Protein AF-A0A137SXJ0-F1 (afdb_monomer_lite)

Radius of gyration: 52.5 Å; chains: 1; bounding box: 90×54×170 Å

Sequence (281 aa):
MSSRGSALSVFLLVLSLIVFAAASAFFYKSYQNKDLLAEKTEVENKLKDSLDEANKQLDEVSEQLKTSEDEKKKALELFSQKFGYDYDADKKEIINEEIKRINDENKELLDQIKAIILENKACYSGDYFQSIDIKKPFDELSKLSQGILPEKLDKNLSTKLGLSSGYEKLISNGSLGKLLSANSDKKDLVKILGICVINFGKSLNEVASDLSDVGSNVENLSRDFCETYAIYKLASEYGINLGDISLDRLENSKNEILKLRSAYLKNKAIINFLEDFKNEE

pLDDT: mean 84.34, std 12.1, range [43.91, 98.19]

Foldseek 3Di:
DPDPVVVVVVVVVVVVVVVVVVVVVVVVVVVVVVVVVVVVVVVVVVVVVVVVVVVVVVVVVVVVVVVVVVVVVVVQVVVCVVPVDRPPDDLLVVLVVLLVVLVVVLVVLQVVLLVLLLVQCLLQDFPCLVVDDLPQLVVVVVVCVVDHDPVPPDPCSCVVSVVDPVVCVRLCDGNLVVLCVQCVVCNSVSSNLVSLSSVLSNVSNCSSVVNDGCVVPLPSVLVSLVSSLVSVVVCVVVPRDSDPRDSVSSVVSSVSSVVSSVSSVVSVVVSVVSVVVSVVD

Secondary structure (DSSP, 8-state):
--SHHHHHHHHHHHHHHHHHHHHHHHHHHHHHHHHHHHHHHHHHHHHHHHHHHHHHHHHHHHHHHHHHHHHHHHHHHHHHHHHS--TTS-HHHHHHHHHHHHHHHHHHHHHHHHHHHHHTGGGS-STHHHH---HHHHHHHHHHHTT--GGG--TTHHHHTT--HHHHHHTTSHHHHHHHHHTTT-HHHHHHHHHHHHHHHHHHHHHTTTSS-STTTHHHHHHHHHHHHHHHHHHHHTT---TT--HHHHHHHHHHHHHHHHHHHHHHHHHHHHHHHHH--

Structure (mmCIF, N/CA/C/O backbone):
data_AF-A0A137SXJ0-F1
#
_entry.id   AF-A0A137SXJ0-F1
#
loop_
_atom_site.group_PDB
_atom_site.id
_atom_site.type_symbol
_atom_site.label_atom_id
_atom_site.label_alt_id
_atom_site.label_comp_id
_atom_site.label_asym_id
_atom_site.label_entity_id
_atom_site.label_seq_id
_atom_site.pdbx_PDB_ins_code
_atom_site.Cartn_x
_atom_site.Cartn_y
_atom_site.Cartn_z
_atom_site.occupancy
_atom_site.B_iso_or_equiv
_atom_site.auth_seq_id
_atom_site.auth_comp_id
_atom_site.auth_asym_id
_atom_site.auth_atom_id
_atom_site.pdbx_PDB_model_num
ATOM 1 N N . MET A 1 1 ? 65.980 37.580 -131.725 1.00 45.38 1 MET A N 1
ATOM 2 C CA . MET A 1 1 ? 65.245 38.291 -130.652 1.00 45.38 1 MET A CA 1
ATOM 3 C C . MET A 1 1 ? 64.582 37.246 -129.756 1.00 45.38 1 MET A C 1
ATOM 5 O O . MET A 1 1 ? 63.551 36.715 -130.129 1.00 45.38 1 MET A O 1
ATOM 9 N N . SER A 1 2 ? 65.224 36.874 -128.640 1.00 48.16 2 SER A N 1
ATOM 10 C CA . SER A 1 2 ? 64.861 35.714 -127.793 1.00 48.16 2 SER A CA 1
ATOM 11 C C . SER A 1 2 ? 65.020 36.016 -126.285 1.00 48.16 2 SER A C 1
ATOM 13 O O . SER A 1 2 ? 65.441 35.157 -125.519 1.00 48.16 2 SER A O 1
ATOM 15 N N . SER A 1 3 ? 64.739 37.248 -125.834 1.00 52.78 3 SER A N 1
ATOM 16 C CA . SER A 1 3 ? 64.876 37.640 -124.410 1.00 52.78 3 SER A CA 1
ATOM 17 C C . SER A 1 3 ? 63.554 37.946 -123.691 1.00 52.78 3 SER A C 1
ATOM 19 O O . SER A 1 3 ? 63.555 38.162 -122.485 1.00 52.78 3 SER A O 1
ATOM 21 N N . ARG A 1 4 ? 62.410 37.940 -124.396 1.00 53.50 4 ARG A N 1
ATOM 22 C CA . ARG A 1 4 ? 61.082 38.174 -123.788 1.00 53.50 4 ARG A CA 1
ATOM 23 C C . ARG A 1 4 ? 60.426 36.903 -123.223 1.00 53.50 4 ARG A C 1
ATOM 25 O O . ARG A 1 4 ? 59.640 37.006 -122.290 1.00 53.50 4 ARG A O 1
ATOM 32 N N . GLY A 1 5 ? 60.780 35.719 -123.732 1.00 55.56 5 GLY A N 1
ATOM 33 C CA . GLY A 1 5 ? 60.263 34.435 -123.231 1.00 55.56 5 GLY A CA 1
ATOM 34 C C . GLY A 1 5 ? 60.878 33.993 -121.896 1.00 55.56 5 GLY A C 1
ATOM 35 O O . GLY A 1 5 ? 60.185 33.417 -121.063 1.00 55.56 5 GLY A O 1
ATOM 36 N N . SER A 1 6 ? 62.151 34.324 -121.646 1.00 60.38 6 SER A N 1
ATOM 37 C CA . SER A 1 6 ? 62.858 33.930 -120.420 1.00 60.38 6 SER A CA 1
ATOM 38 C C . SER A 1 6 ? 62.378 34.707 -119.190 1.00 60.38 6 SER A C 1
ATOM 40 O O . SER A 1 6 ? 62.104 34.093 -118.164 1.00 60.38 6 SER A O 1
ATOM 42 N N . ALA A 1 7 ? 62.173 36.024 -119.288 1.00 62.75 7 ALA A N 1
ATOM 43 C CA . ALA A 1 7 ? 61.701 36.842 -118.164 1.00 62.75 7 ALA A CA 1
ATOM 44 C C . ALA A 1 7 ? 60.281 36.464 -117.695 1.00 62.75 7 ALA A C 1
ATOM 46 O O . ALA A 1 7 ? 60.033 36.375 -116.494 1.00 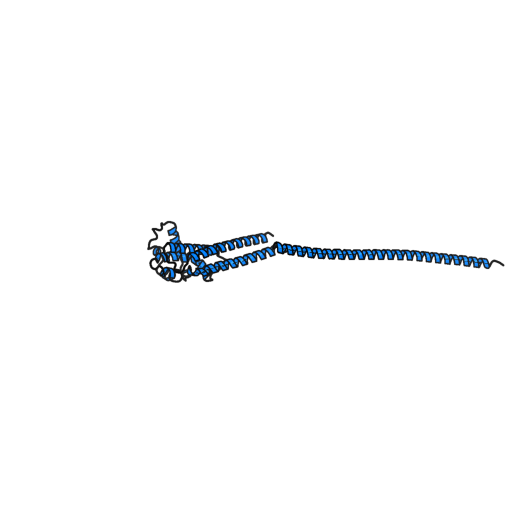62.75 7 ALA A O 1
ATOM 47 N N . LEU A 1 8 ? 59.367 36.174 -118.632 1.00 67.31 8 LEU A N 1
ATOM 48 C CA . LEU A 1 8 ? 58.013 35.711 -118.310 1.00 67.31 8 LEU A CA 1
ATOM 49 C C . LEU A 1 8 ? 58.038 34.317 -117.662 1.00 67.31 8 LEU A C 1
ATOM 51 O O . LEU A 1 8 ? 57.327 34.078 -116.690 1.00 67.31 8 LEU A O 1
ATOM 55 N N . SER A 1 9 ? 58.894 33.415 -118.160 1.00 67.69 9 SER A N 1
ATOM 56 C CA . SER A 1 9 ? 59.051 32.073 -117.585 1.00 67.69 9 SER A CA 1
ATOM 57 C C . SER A 1 9 ? 59.607 32.108 -116.159 1.00 67.69 9 SER A C 1
ATOM 59 O O . SER A 1 9 ? 59.095 31.406 -115.295 1.00 67.69 9 SER A O 1
ATOM 61 N N . VAL A 1 10 ? 60.585 32.982 -115.883 1.00 72.44 10 VAL A N 1
ATOM 62 C CA . VAL A 1 10 ? 61.159 33.175 -114.543 1.00 72.44 10 VAL A CA 1
ATOM 63 C C . VAL A 1 10 ? 60.126 33.786 -113.597 1.00 72.44 10 VAL A C 1
ATOM 65 O O . VAL A 1 10 ? 59.993 33.328 -112.466 1.00 72.44 10 VAL A O 1
ATOM 68 N N . PHE A 1 11 ? 59.345 34.766 -114.060 1.00 74.44 11 PHE A N 1
ATOM 69 C CA . PHE A 1 11 ? 58.267 35.366 -113.271 1.00 74.44 11 PHE A CA 1
ATOM 70 C C . PHE A 1 11 ? 57.180 34.346 -112.898 1.00 74.44 11 PHE A C 1
ATOM 72 O O . PHE A 1 11 ? 56.785 34.269 -111.736 1.00 74.44 11 PHE A O 1
ATOM 79 N N . LEU A 1 12 ? 56.741 33.517 -113.852 1.00 78.06 12 LEU A N 1
ATOM 80 C CA . LEU A 1 12 ? 55.780 32.440 -113.593 1.00 78.06 12 LEU A CA 1
ATOM 81 C C . LEU A 1 12 ? 56.344 31.385 -112.633 1.00 78.06 12 LEU A C 1
ATOM 83 O O . LEU A 1 12 ? 55.614 30.903 -111.771 1.00 78.06 12 LEU A O 1
ATOM 87 N N . LEU A 1 13 ? 57.641 31.075 -112.725 1.00 77.25 13 LEU A N 1
ATOM 88 C CA . LEU A 1 13 ? 58.321 30.162 -111.803 1.00 77.25 13 LEU A CA 1
ATOM 89 C C . LEU A 1 13 ? 58.318 30.705 -110.371 1.00 77.25 13 LEU A C 1
ATOM 91 O O . LEU A 1 13 ? 57.903 30.001 -109.454 1.00 77.25 13 LEU A O 1
ATOM 95 N N . VAL A 1 14 ? 58.702 31.970 -110.179 1.00 80.06 14 VAL A N 1
ATOM 96 C CA . VAL A 1 14 ? 58.690 32.621 -108.858 1.00 80.06 14 VAL A CA 1
ATOM 97 C C . VAL A 1 14 ? 57.270 32.682 -108.293 1.00 80.06 14 VAL A C 1
ATOM 99 O O . VAL A 1 14 ? 57.060 32.338 -107.132 1.00 80.06 14 VAL A O 1
ATOM 102 N N . LEU A 1 15 ? 56.278 33.040 -109.115 1.00 78.81 15 LEU A N 1
ATOM 103 C CA . LEU A 1 15 ? 54.878 33.079 -108.694 1.00 78.81 15 LEU A CA 1
ATOM 104 C C . LEU A 1 15 ? 54.368 31.684 -108.299 1.00 78.81 15 LEU A C 1
ATOM 106 O O . LEU A 1 15 ? 53.698 31.542 -107.279 1.00 78.81 15 LEU A O 1
ATOM 110 N N . SER A 1 16 ? 54.737 30.645 -109.055 1.00 77.19 16 SER A N 1
ATOM 111 C CA . SER A 1 16 ? 54.388 29.257 -108.732 1.00 77.19 16 SER A CA 1
ATOM 112 C C . SER A 1 16 ? 55.015 28.798 -107.415 1.00 77.19 16 SER A C 1
ATOM 114 O O . SER A 1 16 ? 54.349 28.131 -106.628 1.00 77.19 16 SER A O 1
ATOM 116 N N . LEU A 1 17 ? 56.247 29.227 -107.124 1.00 80.75 17 LEU A N 1
ATOM 117 C CA . LEU A 1 17 ? 56.937 28.921 -105.872 1.00 80.75 17 LEU A CA 1
ATOM 118 C C . LEU A 1 17 ? 56.256 29.595 -104.676 1.00 80.75 17 LEU A C 1
ATOM 120 O O . LEU A 1 17 ? 56.100 28.977 -103.626 1.00 80.75 17 LEU A O 1
ATOM 124 N N . ILE A 1 18 ? 55.802 30.840 -104.847 1.00 82.00 18 ILE A N 1
ATOM 125 C CA . ILE A 1 18 ? 55.065 31.582 -103.815 1.00 82.00 18 ILE A CA 1
ATOM 126 C C . ILE A 1 18 ? 53.707 30.927 -103.548 1.00 82.00 18 ILE A C 1
ATOM 128 O O . ILE A 1 18 ? 53.349 30.710 -102.392 1.00 82.00 18 ILE A O 1
ATOM 132 N N . VAL A 1 19 ? 52.966 30.563 -104.600 1.00 81.75 19 VAL A N 1
ATOM 133 C CA . VAL A 1 19 ? 51.681 29.859 -104.465 1.00 81.75 19 VAL A CA 1
ATOM 134 C C . VAL A 1 19 ? 51.880 28.493 -103.807 1.00 81.75 19 VAL A C 1
ATOM 136 O O . VAL A 1 19 ? 51.106 28.126 -102.927 1.00 81.75 19 VAL A O 1
ATOM 139 N N . PHE A 1 20 ? 52.941 27.768 -104.165 1.00 83.12 20 PHE A N 1
ATOM 140 C CA . PHE A 1 20 ? 53.269 26.482 -103.557 1.00 83.12 20 PHE A CA 1
ATOM 141 C C . PHE A 1 20 ? 53.632 26.618 -102.072 1.00 83.12 20 PHE A C 1
ATOM 143 O O . PHE A 1 20 ? 53.146 25.840 -101.251 1.00 83.12 20 PHE A O 1
ATOM 150 N N . ALA A 1 21 ? 54.419 27.631 -101.699 1.00 80.06 21 ALA A N 1
ATOM 151 C CA . ALA A 1 21 ? 54.754 27.915 -100.305 1.00 80.06 21 ALA A CA 1
ATOM 152 C C . ALA A 1 21 ? 53.515 28.317 -99.485 1.00 80.06 21 ALA A C 1
ATOM 154 O O . ALA A 1 21 ? 53.323 27.819 -98.376 1.00 80.06 21 ALA A O 1
ATOM 155 N N . ALA A 1 22 ? 52.638 29.156 -100.044 1.00 77.75 22 ALA A N 1
ATOM 156 C CA . ALA A 1 22 ? 51.390 29.562 -99.401 1.00 77.75 22 ALA A CA 1
ATOM 157 C C . ALA A 1 22 ? 50.418 28.382 -99.232 1.00 77.75 22 ALA A C 1
ATOM 159 O O . ALA A 1 22 ? 49.849 28.204 -98.155 1.00 77.75 22 ALA A O 1
ATOM 160 N N . ALA A 1 23 ? 50.272 27.540 -100.260 1.00 75.62 23 ALA A N 1
ATOM 161 C CA . ALA A 1 23 ? 49.474 26.321 -100.186 1.00 75.62 23 ALA A CA 1
ATOM 162 C C . ALA A 1 23 ? 50.041 25.356 -99.138 1.00 75.62 23 ALA A C 1
ATOM 164 O O . ALA A 1 23 ? 49.294 24.871 -98.295 1.00 75.62 23 ALA A O 1
ATOM 165 N N . SER A 1 24 ? 51.359 25.142 -99.121 1.00 75.81 24 SER A N 1
ATOM 166 C CA . SER A 1 24 ? 52.030 24.278 -98.140 1.00 75.81 24 SER A CA 1
ATOM 167 C C . SER A 1 24 ? 51.828 24.778 -96.707 1.00 75.81 24 SER A C 1
ATOM 169 O O . SER A 1 24 ? 51.499 23.991 -95.822 1.00 75.81 24 SER A O 1
ATOM 171 N N . ALA A 1 25 ? 51.938 26.091 -96.476 1.00 76.06 25 ALA A N 1
ATOM 172 C CA . ALA A 1 25 ? 51.671 26.700 -95.175 1.00 76.06 25 ALA A CA 1
ATOM 173 C C . ALA A 1 25 ? 50.193 26.568 -94.757 1.00 76.06 25 ALA A C 1
ATOM 175 O O . ALA A 1 25 ? 49.901 26.294 -93.591 1.00 76.06 25 ALA A O 1
ATOM 176 N N . PHE A 1 26 ? 49.253 26.717 -95.698 1.00 78.50 26 PHE A N 1
ATOM 177 C CA . PHE A 1 26 ? 47.824 26.531 -95.441 1.00 78.50 26 PHE A CA 1
ATOM 178 C C . PHE A 1 26 ? 47.483 25.068 -95.127 1.00 78.50 26 PHE A C 1
ATOM 180 O O . PHE A 1 26 ? 46.768 24.808 -94.162 1.00 78.50 26 PHE A O 1
ATOM 187 N N . PHE A 1 27 ? 48.034 24.112 -95.882 1.00 75.12 27 PHE A N 1
ATOM 188 C CA . PHE A 1 27 ? 47.879 22.681 -95.614 1.00 75.12 27 PHE A CA 1
ATOM 189 C C . PHE A 1 27 ? 48.484 22.292 -94.264 1.00 75.12 27 PHE A C 1
ATOM 191 O O . PHE A 1 27 ? 47.833 21.579 -93.507 1.00 75.12 27 PHE A O 1
ATOM 198 N N . TYR A 1 28 ? 49.661 22.818 -93.916 1.00 76.69 28 TYR A N 1
ATOM 199 C CA . TYR A 1 28 ? 50.290 22.580 -92.615 1.00 76.69 28 TYR A CA 1
ATOM 200 C C . TYR A 1 28 ? 49.440 23.119 -91.453 1.00 76.69 28 TYR A C 1
ATOM 202 O O . TYR A 1 28 ? 49.163 22.397 -90.497 1.00 76.69 28 TYR A O 1
ATOM 210 N N . LYS A 1 29 ? 48.938 24.358 -91.559 1.00 71.56 29 LYS A N 1
ATOM 211 C CA . LYS A 1 29 ? 48.044 24.951 -90.549 1.00 71.56 29 LYS A CA 1
ATOM 212 C C . LYS A 1 29 ? 46.697 24.225 -90.467 1.00 71.56 29 LYS A C 1
ATOM 214 O O . LYS A 1 29 ? 46.149 24.055 -89.381 1.00 71.56 29 LYS A O 1
ATOM 219 N N . SER A 1 30 ? 46.160 23.782 -91.604 1.00 71.94 30 SER A N 1
ATOM 220 C CA . SER A 1 30 ? 44.932 22.984 -91.662 1.00 71.94 30 SER A CA 1
ATOM 221 C C . SER A 1 30 ? 45.117 21.613 -91.007 1.00 71.94 30 SER A C 1
ATOM 223 O O . SER A 1 30 ? 44.219 21.169 -90.298 1.00 71.94 30 SER A O 1
ATOM 225 N N . TYR A 1 31 ? 46.279 20.980 -91.190 1.00 74.62 31 TYR A N 1
ATOM 226 C CA . TYR A 1 31 ? 46.632 19.715 -90.550 1.00 74.62 31 TYR A CA 1
ATOM 227 C C . TYR A 1 31 ? 46.771 19.873 -89.027 1.00 74.62 31 TYR A C 1
ATOM 229 O O . TYR A 1 31 ? 46.090 19.169 -88.289 1.00 74.62 31 TYR A O 1
ATOM 237 N N . GLN A 1 32 ? 47.521 20.876 -88.547 1.00 74.75 32 GLN A N 1
ATOM 238 C CA . GLN A 1 32 ? 47.639 21.156 -87.105 1.00 74.75 32 GLN A CA 1
ATOM 239 C C . GLN A 1 32 ? 46.293 21.472 -86.437 1.00 74.75 32 GLN A C 1
ATOM 241 O O . GLN A 1 32 ? 46.032 21.015 -85.329 1.00 74.75 32 GLN A O 1
ATOM 246 N N . ASN A 1 33 ? 45.415 22.227 -87.106 1.00 70.31 33 ASN A N 1
ATOM 247 C CA . ASN A 1 33 ? 44.081 22.506 -86.571 1.00 70.31 33 ASN A CA 1
ATOM 248 C C . ASN A 1 33 ? 43.199 21.251 -86.508 1.00 70.31 33 ASN A C 1
ATOM 250 O O . ASN A 1 33 ? 42.380 21.153 -85.599 1.00 70.31 33 ASN A O 1
ATOM 254 N N . LYS A 1 34 ? 43.341 20.308 -87.451 1.00 72.19 34 LYS A N 1
ATOM 255 C CA . LYS A 1 34 ? 42.620 19.026 -87.408 1.00 72.19 34 LYS A CA 1
ATOM 256 C C . LYS A 1 34 ? 43.103 18.147 -86.257 1.00 72.19 34 LYS A C 1
ATOM 258 O O . LYS A 1 34 ? 42.253 17.608 -85.558 1.00 72.19 34 LYS A O 1
ATOM 263 N N . ASP A 1 35 ? 44.413 18.067 -86.032 1.00 74.44 35 ASP A N 1
ATOM 264 C CA . ASP A 1 35 ? 44.985 17.320 -84.904 1.00 74.44 35 ASP A CA 1
ATOM 265 C C . ASP A 1 35 ? 44.558 17.926 -83.557 1.00 74.44 35 ASP A C 1
ATOM 267 O O . ASP A 1 35 ? 44.081 17.201 -82.690 1.00 74.44 35 ASP A O 1
ATOM 271 N N . LEU A 1 36 ? 44.594 19.258 -83.408 1.00 72.12 36 LEU A N 1
ATOM 272 C CA . LEU A 1 36 ? 44.099 19.946 -82.204 1.00 72.12 36 LEU A CA 1
ATOM 273 C C . LEU A 1 36 ? 42.595 19.739 -81.963 1.00 72.12 36 LEU A C 1
ATOM 275 O O . LEU A 1 36 ? 42.162 19.601 -80.822 1.00 72.12 36 LEU A O 1
ATOM 279 N N . LEU A 1 37 ? 41.778 19.732 -83.021 1.00 76.19 37 LEU A N 1
ATOM 280 C CA . LEU A 1 37 ? 40.343 19.439 -82.920 1.00 76.19 37 LEU A CA 1
ATOM 281 C C . LEU A 1 37 ? 40.089 17.981 -82.528 1.00 76.19 37 LEU A C 1
ATOM 283 O O . LEU A 1 37 ? 39.195 17.725 -81.720 1.00 76.19 37 LEU A O 1
ATOM 287 N N . ALA A 1 38 ? 40.864 17.043 -83.074 1.00 78.69 38 ALA A N 1
ATOM 288 C CA . ALA A 1 38 ? 40.781 15.630 -82.725 1.00 78.69 38 ALA A CA 1
ATOM 289 C C . ALA A 1 38 ? 41.177 15.397 -81.259 1.00 78.69 38 ALA A C 1
ATOM 291 O O . ALA A 1 38 ? 40.413 14.775 -80.526 1.00 78.69 38 ALA A O 1
ATOM 292 N N . GLU A 1 39 ? 42.291 15.981 -80.807 1.00 80.62 39 GLU A N 1
ATOM 293 C CA . GLU A 1 39 ? 42.754 15.912 -79.415 1.00 80.62 39 GLU A CA 1
ATOM 294 C C . GLU A 1 39 ? 41.737 16.539 -78.450 1.00 80.62 39 GLU A C 1
ATOM 296 O O . GLU A 1 39 ? 41.379 15.938 -77.438 1.00 80.62 39 GLU A O 1
ATOM 301 N N . LYS A 1 40 ? 41.186 17.713 -78.786 1.00 77.94 40 LYS A N 1
ATOM 302 C CA . LYS A 1 40 ? 40.150 18.358 -77.969 1.00 77.94 40 LYS A CA 1
ATOM 303 C C . LYS A 1 40 ? 38.884 17.504 -77.863 1.00 77.94 40 LYS A C 1
ATOM 305 O O . LYS A 1 40 ? 38.333 17.376 -76.774 1.00 77.94 40 LYS A O 1
ATOM 310 N N . THR A 1 41 ? 38.447 16.904 -78.970 1.00 83.38 41 THR A N 1
ATOM 311 C CA . THR A 1 41 ? 37.273 16.015 -78.991 1.00 83.38 41 THR A CA 1
ATOM 312 C C . THR A 1 41 ? 37.531 14.747 -78.173 1.00 83.38 41 THR A C 1
ATOM 314 O O . THR A 1 41 ? 36.650 14.284 -77.453 1.00 83.38 41 THR A O 1
ATOM 317 N N . GLU A 1 42 ? 38.744 14.192 -78.235 1.00 87.88 42 GLU A N 1
ATOM 318 C CA . GLU A 1 42 ? 39.143 13.040 -77.422 1.00 87.88 42 GLU A CA 1
ATOM 319 C C . GLU A 1 42 ? 39.133 13.373 -75.923 1.00 87.88 42 GLU A C 1
ATOM 321 O O . GLU A 1 42 ? 38.604 12.598 -75.125 1.00 87.88 42 GLU A O 1
ATOM 326 N N . VAL A 1 43 ? 39.667 14.535 -75.533 1.00 85.06 43 VAL A N 1
ATOM 327 C CA . VAL A 1 43 ? 39.647 15.003 -74.140 1.00 85.06 43 VAL A CA 1
ATOM 328 C C . VAL A 1 43 ? 38.219 15.267 -73.663 1.00 85.06 43 VAL A C 1
ATOM 330 O O . VAL A 1 43 ? 37.871 14.829 -72.571 1.00 85.06 43 VAL A O 1
ATOM 333 N N . GLU A 1 44 ? 37.379 15.928 -74.466 1.00 82.50 44 GLU A N 1
ATOM 334 C CA . GLU A 1 44 ? 35.966 16.172 -74.137 1.00 82.50 44 GLU A CA 1
ATOM 335 C C . GLU A 1 44 ? 35.193 14.860 -73.935 1.00 82.50 44 GLU A C 1
ATOM 337 O O . GLU A 1 44 ? 34.456 14.736 -72.956 1.00 82.50 44 GLU A O 1
ATOM 342 N N . ASN A 1 45 ? 35.409 13.859 -74.794 1.00 87.94 45 ASN A N 1
ATOM 343 C CA . ASN A 1 45 ? 34.790 12.541 -74.642 1.00 87.94 45 ASN A CA 1
ATOM 344 C C . ASN A 1 45 ? 35.278 11.824 -73.379 1.00 87.94 45 ASN A C 1
ATOM 346 O O . ASN A 1 45 ? 34.453 11.353 -72.605 1.00 87.94 45 ASN A O 1
ATOM 350 N N . LYS A 1 46 ? 36.590 11.818 -73.100 1.00 89.31 46 LYS A N 1
ATOM 351 C CA . LYS A 1 46 ? 37.124 11.231 -71.857 1.00 89.31 46 LYS A CA 1
ATOM 352 C C . LYS A 1 46 ? 36.556 11.909 -70.612 1.00 89.31 46 LYS A C 1
ATOM 354 O O . LYS A 1 46 ? 36.267 11.233 -69.626 1.00 89.31 46 LYS A O 1
ATOM 359 N N . LEU A 1 47 ? 36.403 13.235 -70.640 1.00 84.56 47 LEU A N 1
ATOM 360 C CA . LEU A 1 47 ? 35.831 13.989 -69.524 1.00 84.56 47 LEU A CA 1
ATOM 361 C C . LEU A 1 47 ? 34.356 13.645 -69.320 1.00 84.56 47 LEU A C 1
ATOM 363 O O . LEU A 1 47 ? 33.916 13.513 -68.182 1.00 84.56 47 LEU A O 1
ATOM 367 N N . LYS A 1 48 ? 33.611 13.486 -70.418 1.00 87.81 48 LYS A N 1
ATOM 368 C CA . LYS A 1 48 ? 32.210 13.074 -70.388 1.00 87.81 48 LYS A CA 1
ATOM 369 C C . LYS A 1 48 ? 32.057 11.658 -69.837 1.00 87.81 48 LYS A C 1
ATOM 371 O O . LYS A 1 48 ? 31.287 11.478 -68.906 1.00 87.81 48 LYS A O 1
ATOM 376 N N . ASP A 1 49 ? 32.856 10.709 -70.317 1.00 91.88 49 ASP A N 1
ATOM 377 C CA . ASP A 1 49 ? 32.861 9.333 -69.810 1.00 91.88 49 ASP A CA 1
ATOM 378 C C . ASP A 1 49 ? 33.221 9.296 -68.314 1.00 91.88 49 ASP A C 1
ATOM 380 O O . ASP A 1 49 ? 32.605 8.575 -67.534 1.00 91.88 49 ASP A O 1
ATOM 384 N N . SER A 1 50 ? 34.178 10.129 -67.887 1.00 86.19 50 SER A N 1
ATOM 385 C CA . SER A 1 50 ? 34.568 10.250 -66.474 1.00 86.19 50 SER A CA 1
ATOM 386 C C . SER A 1 50 ? 33.456 10.855 -65.612 1.00 86.19 50 SER A C 1
ATOM 388 O O . SER A 1 50 ? 33.292 10.467 -64.458 1.00 86.19 50 SER A O 1
ATOM 390 N N . LEU A 1 51 ? 32.696 11.808 -66.156 1.00 86.06 51 LEU A N 1
ATOM 391 C CA . LEU A 1 51 ? 31.560 12.428 -65.479 1.00 86.06 51 LEU A CA 1
ATOM 392 C C . LEU A 1 51 ? 30.372 11.465 -65.380 1.00 86.06 51 LEU A C 1
ATOM 394 O O . LEU A 1 51 ? 29.737 11.396 -64.331 1.00 86.06 51 LEU A O 1
ATOM 398 N N . ASP A 1 52 ? 30.108 10.695 -66.433 1.00 91.50 52 ASP A N 1
ATOM 399 C CA . ASP A 1 52 ? 29.065 9.671 -66.446 1.00 91.5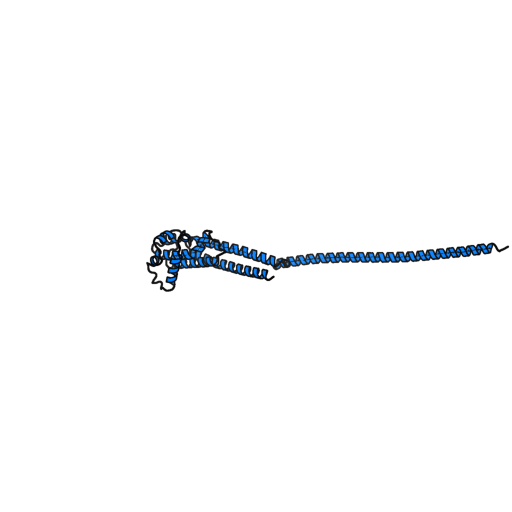0 52 ASP A CA 1
ATOM 400 C C . ASP A 1 52 ? 29.387 8.548 -65.440 1.00 91.50 52 ASP A C 1
ATOM 402 O O . ASP A 1 52 ? 28.516 8.146 -64.668 1.00 91.50 52 ASP A O 1
ATOM 406 N N . GLU A 1 53 ? 30.648 8.110 -65.361 1.00 92.38 53 GLU A N 1
ATOM 407 C CA . GLU A 1 53 ? 31.101 7.127 -64.368 1.00 92.38 53 GLU A CA 1
ATOM 408 C C . GLU A 1 53 ? 31.025 7.676 -62.932 1.00 92.38 53 GLU A C 1
ATOM 410 O O . GLU A 1 53 ? 30.558 6.984 -62.027 1.00 92.38 53 GLU A O 1
ATOM 415 N N . ALA A 1 54 ? 31.419 8.935 -62.710 1.00 85.00 54 ALA A N 1
ATOM 416 C CA . ALA A 1 54 ? 31.315 9.573 -61.397 1.00 85.00 54 ALA A CA 1
ATOM 417 C C . ALA A 1 54 ? 29.855 9.716 -60.931 1.00 85.00 54 ALA A C 1
ATOM 419 O O . ALA A 1 54 ? 29.559 9.474 -59.761 1.00 85.00 54 ALA A O 1
ATOM 420 N N . ASN A 1 55 ? 28.936 10.068 -61.837 1.00 87.00 55 ASN A N 1
ATOM 421 C CA . ASN A 1 55 ? 27.506 10.135 -61.528 1.00 87.00 55 ASN A CA 1
ATOM 422 C C . ASN A 1 55 ? 26.944 8.754 -61.188 1.00 87.00 55 ASN A C 1
ATOM 424 O O . ASN A 1 55 ? 26.226 8.611 -60.203 1.00 87.00 55 ASN A O 1
ATOM 428 N N . LYS A 1 56 ? 27.329 7.723 -61.946 1.00 94.25 56 LYS A N 1
ATOM 429 C CA . LYS A 1 56 ? 26.916 6.348 -61.666 1.00 94.25 56 LYS A CA 1
ATOM 430 C C . LYS A 1 56 ? 27.387 5.880 -60.285 1.00 94.25 56 LYS A C 1
ATOM 432 O O . LYS A 1 56 ? 26.605 5.300 -59.539 1.00 94.25 56 LYS A O 1
ATOM 437 N N . GLN A 1 57 ? 28.633 6.175 -59.914 1.00 91.44 57 GLN A N 1
ATOM 438 C CA . GLN A 1 57 ? 29.151 5.856 -58.579 1.00 91.44 57 GLN A CA 1
ATOM 439 C C . GLN A 1 57 ? 28.412 6.621 -57.473 1.00 91.44 57 GLN A C 1
ATOM 441 O O . GLN A 1 57 ? 28.151 6.059 -56.411 1.00 91.44 57 GLN A O 1
ATOM 446 N N . LEU A 1 58 ? 28.052 7.887 -57.707 1.00 90.00 58 LEU A N 1
ATOM 447 C CA . LEU A 1 58 ? 27.265 8.672 -56.757 1.00 90.00 58 LEU A CA 1
ATOM 448 C C . LEU A 1 58 ? 25.871 8.069 -56.541 1.00 90.00 58 LEU A C 1
ATOM 450 O O . LEU A 1 58 ? 25.417 7.991 -55.396 1.00 90.00 58 LEU A O 1
ATOM 454 N N . ASP A 1 59 ? 25.217 7.625 -57.614 1.00 93.19 59 ASP A N 1
ATOM 455 C CA . ASP A 1 59 ? 23.916 6.960 -57.547 1.00 93.19 59 ASP A CA 1
ATOM 456 C C . ASP A 1 59 ? 24.015 5.634 -56.776 1.00 93.19 59 ASP A C 1
ATOM 458 O O . ASP A 1 59 ? 23.235 5.403 -55.850 1.00 93.19 59 ASP A O 1
ATOM 462 N N . GLU A 1 60 ? 25.027 4.809 -57.072 1.00 93.69 60 GLU A N 1
ATOM 463 C CA . GLU A 1 60 ? 25.280 3.543 -56.369 1.00 93.69 60 GLU A CA 1
ATOM 464 C C . GLU A 1 60 ? 25.540 3.757 -54.867 1.00 93.69 60 GLU A C 1
ATOM 466 O O . GLU A 1 60 ? 24.962 3.065 -54.026 1.00 93.69 60 GLU A O 1
ATOM 471 N N . VAL A 1 61 ? 26.369 4.742 -54.501 1.00 91.25 61 VAL A N 1
ATOM 472 C CA . VAL A 1 61 ? 26.648 5.074 -53.093 1.00 91.25 61 VAL A CA 1
ATOM 473 C C . VAL A 1 61 ? 25.398 5.607 -52.392 1.00 91.25 61 VAL A C 1
ATOM 475 O O . VAL A 1 61 ? 25.145 5.257 -51.238 1.00 91.25 61 VAL A O 1
ATOM 478 N N . SER A 1 62 ? 24.594 6.424 -53.073 1.00 89.06 62 SER A N 1
ATOM 479 C CA . SER A 1 62 ? 23.353 6.970 -52.512 1.00 89.06 62 SER A CA 1
ATOM 480 C C . SER A 1 62 ? 22.320 5.872 -52.246 1.00 89.06 62 SER A C 1
ATOM 482 O O . SER A 1 62 ? 21.651 5.879 -51.211 1.00 89.06 62 SER A O 1
ATOM 484 N N . GLU A 1 63 ? 22.213 4.894 -53.147 1.00 94.12 63 GLU A N 1
ATOM 485 C CA . GLU A 1 63 ? 21.336 3.735 -52.975 1.00 94.12 63 GLU A CA 1
ATOM 486 C C . GLU A 1 63 ? 21.813 2.815 -51.839 1.00 94.12 63 GLU A C 1
ATOM 488 O O . GLU A 1 63 ? 21.006 2.371 -51.013 1.00 94.12 63 GLU A O 1
ATOM 493 N N . GLN A 1 64 ? 23.126 2.582 -51.733 1.00 92.12 64 GLN A N 1
ATOM 494 C CA . GLN A 1 64 ? 23.719 1.828 -50.624 1.00 92.12 64 GLN A CA 1
ATOM 495 C C . GLN A 1 64 ? 23.494 2.514 -49.276 1.00 92.12 64 GLN A C 1
ATOM 497 O O . GLN A 1 64 ? 23.145 1.843 -48.304 1.00 92.12 64 GLN A O 1
ATOM 502 N N . LEU A 1 65 ? 23.653 3.840 -49.212 1.00 89.69 65 LEU A N 1
ATOM 503 C CA . LEU A 1 65 ? 23.405 4.610 -47.996 1.00 89.69 65 LEU A CA 1
ATOM 504 C C . LEU A 1 65 ? 21.952 4.453 -47.545 1.00 89.69 65 LEU A C 1
ATOM 506 O O . LEU A 1 65 ? 21.708 4.094 -46.397 1.00 89.69 65 LEU A O 1
ATOM 510 N N . LYS A 1 66 ? 20.999 4.629 -48.465 1.00 93.38 66 LYS A N 1
ATOM 511 C CA . LYS A 1 66 ? 19.572 4.474 -48.169 1.00 93.38 66 LYS A CA 1
ATOM 512 C C . LYS A 1 66 ? 19.233 3.062 -47.683 1.00 93.38 66 LYS A C 1
ATOM 514 O O . LYS A 1 66 ? 18.497 2.899 -46.714 1.00 93.38 66 LYS A O 1
ATOM 519 N N . THR A 1 67 ? 19.796 2.042 -48.329 1.00 93.56 67 THR A N 1
ATOM 520 C CA . THR A 1 67 ? 19.599 0.641 -47.927 1.00 93.56 67 THR A CA 1
ATOM 521 C C . THR A 1 67 ? 20.155 0.386 -46.526 1.00 93.56 67 THR A C 1
ATOM 523 O O . THR A 1 67 ? 19.471 -0.198 -45.690 1.00 93.56 67 THR A O 1
ATOM 526 N N . SER A 1 68 ? 21.361 0.883 -46.242 1.00 89.31 68 SER A N 1
ATOM 527 C CA . SER A 1 68 ? 22.005 0.781 -44.928 1.00 89.31 68 SER A CA 1
ATOM 528 C C . SER A 1 68 ? 21.201 1.488 -43.829 1.00 89.31 68 SER A C 1
ATOM 530 O O . SER A 1 68 ? 21.032 0.951 -42.734 1.00 89.31 68 SER A O 1
ATOM 532 N N . GLU A 1 69 ? 20.638 2.665 -44.118 1.00 87.94 69 GLU A N 1
ATOM 533 C CA . GLU A 1 69 ? 19.763 3.393 -43.192 1.00 87.94 69 GLU A CA 1
ATOM 534 C C . GLU A 1 69 ? 18.466 2.624 -42.891 1.00 87.94 69 GLU A C 1
ATOM 536 O O . GLU A 1 69 ? 18.084 2.492 -41.724 1.00 87.94 69 GLU A O 1
ATOM 541 N N . ASP A 1 70 ? 17.820 2.056 -43.914 1.00 92.75 70 ASP A N 1
ATOM 542 C CA . ASP A 1 70 ? 16.611 1.239 -43.753 1.00 92.75 70 ASP A CA 1
ATOM 543 C C . ASP A 1 70 ? 16.890 -0.057 -42.971 1.00 92.75 70 ASP A C 1
ATOM 545 O O . ASP A 1 70 ? 16.088 -0.470 -42.126 1.00 92.75 70 ASP A O 1
ATOM 549 N N . GLU A 1 71 ? 18.029 -0.706 -43.224 1.00 92.31 71 GLU A N 1
ATOM 550 C CA . GLU A 1 71 ? 18.474 -1.889 -42.483 1.00 92.31 71 GLU A CA 1
ATOM 551 C C . GLU A 1 71 ? 18.783 -1.561 -41.023 1.00 92.31 71 GLU A C 1
ATOM 553 O O . GLU A 1 71 ? 18.324 -2.280 -40.131 1.00 92.31 71 GLU A O 1
ATOM 558 N N . LYS A 1 72 ? 19.481 -0.447 -40.758 1.00 85.00 72 LYS A N 1
ATOM 559 C CA . LYS A 1 72 ? 19.730 0.046 -39.398 1.00 85.00 72 LYS A CA 1
ATOM 560 C C . LYS A 1 72 ? 18.411 0.274 -38.662 1.00 85.00 72 LYS A C 1
ATOM 562 O O . LYS A 1 72 ? 18.252 -0.210 -37.543 1.00 85.00 72 LYS A O 1
ATOM 567 N N . LYS A 1 73 ? 17.455 0.969 -39.284 1.00 85.94 73 LYS A N 1
ATOM 568 C CA . LYS A 1 73 ? 16.150 1.249 -38.673 1.00 85.94 73 LYS A CA 1
ATOM 569 C C . LYS A 1 73 ? 15.403 -0.038 -38.320 1.00 85.94 73 LYS A C 1
ATOM 571 O O . LYS A 1 73 ? 14.947 -0.188 -37.191 1.00 85.94 73 LYS A O 1
ATOM 576 N N . LYS A 1 74 ? 15.339 -1.001 -39.245 1.00 88.56 74 LYS A N 1
ATOM 577 C CA . LYS A 1 74 ? 14.720 -2.314 -38.987 1.00 88.56 74 LYS A CA 1
ATOM 578 C C . LYS A 1 74 ? 15.431 -3.077 -37.872 1.00 88.56 74 LYS A C 1
ATOM 580 O O . LYS A 1 74 ? 14.769 -3.708 -37.053 1.00 88.56 74 LYS A O 1
ATOM 585 N N . ALA A 1 75 ? 16.762 -3.037 -37.832 1.00 83.94 75 ALA A N 1
ATOM 586 C CA . ALA A 1 75 ? 17.536 -3.693 -36.784 1.00 83.94 75 ALA A CA 1
ATOM 587 C C . ALA A 1 75 ? 17.241 -3.091 -35.400 1.00 83.94 75 ALA A C 1
ATOM 589 O O . ALA A 1 75 ? 17.062 -3.844 -34.444 1.00 83.94 75 ALA A O 1
ATOM 590 N N . LEU A 1 76 ? 17.129 -1.763 -35.305 1.00 81.31 76 LEU A N 1
ATOM 591 C CA . LEU A 1 76 ? 16.758 -1.058 -34.075 1.00 81.31 76 LEU A CA 1
ATOM 592 C C . LEU A 1 76 ? 15.316 -1.364 -33.645 1.00 81.31 76 LEU A C 1
ATOM 594 O O . LEU A 1 76 ? 15.083 -1.682 -32.481 1.00 81.31 76 LEU A O 1
ATOM 598 N N . GLU A 1 77 ? 14.359 -1.366 -34.577 1.00 84.19 77 GLU A N 1
ATOM 599 C CA . GLU A 1 77 ? 12.967 -1.748 -34.293 1.00 84.19 77 GLU A CA 1
ATOM 600 C C . GLU A 1 77 ? 12.866 -3.196 -33.787 1.00 84.19 77 GLU A C 1
ATOM 602 O O . GLU A 1 77 ? 12.198 -3.463 -32.787 1.00 84.19 77 GLU A O 1
ATOM 607 N N . LEU A 1 78 ? 13.568 -4.138 -34.429 1.00 85.06 78 LEU A N 1
ATOM 608 C CA . LEU A 1 78 ? 13.619 -5.539 -33.999 1.00 85.06 78 LEU A CA 1
ATOM 609 C C . LEU A 1 78 ? 14.287 -5.700 -32.631 1.00 85.06 78 LEU A C 1
ATOM 611 O O . LEU A 1 78 ? 13.858 -6.536 -31.832 1.00 85.06 78 LEU A O 1
ATOM 615 N N . PHE A 1 79 ? 15.331 -4.916 -32.351 1.00 78.56 79 PHE A N 1
ATOM 616 C CA . PHE A 1 79 ? 15.976 -4.891 -31.043 1.00 78.56 79 PHE A CA 1
ATOM 617 C C . PHE A 1 79 ? 14.993 -4.417 -29.966 1.00 78.56 79 PHE A C 1
ATOM 619 O O . PHE A 1 79 ? 14.793 -5.118 -28.973 1.00 78.56 79 PHE A O 1
ATOM 626 N N . SER A 1 80 ? 14.314 -3.294 -30.205 1.00 81.62 80 SER A N 1
ATOM 627 C CA . SER A 1 80 ? 13.318 -2.742 -29.285 1.00 81.62 80 SER A CA 1
ATOM 628 C C . SER A 1 80 ? 12.158 -3.706 -29.039 1.00 81.62 80 SER A C 1
ATOM 630 O O . SER A 1 80 ? 11.831 -3.993 -27.890 1.00 81.62 80 SER A O 1
ATOM 632 N N . GLN A 1 81 ? 11.612 -4.342 -30.080 1.00 81.56 81 GLN A N 1
ATOM 633 C CA . GLN A 1 81 ? 10.561 -5.357 -29.919 1.00 81.56 81 GLN A CA 1
ATOM 634 C C . GLN A 1 81 ? 11.017 -6.577 -29.113 1.00 81.56 81 GLN A C 1
ATOM 636 O O . GLN A 1 81 ? 10.238 -7.142 -28.346 1.00 81.56 81 GLN A O 1
ATOM 641 N N . LYS A 1 82 ? 12.265 -7.016 -29.302 1.00 84.38 82 LYS A N 1
ATOM 642 C CA . LYS A 1 82 ? 12.781 -8.223 -28.650 1.00 84.38 82 LYS A CA 1
ATOM 643 C C . LYS A 1 82 ? 13.145 -7.995 -27.186 1.00 84.38 82 LYS A C 1
ATOM 645 O O . LYS A 1 82 ? 12.982 -8.909 -26.381 1.00 84.38 82 LYS A O 1
ATOM 650 N N . PHE A 1 83 ? 13.675 -6.820 -26.862 1.00 75.81 83 PHE A N 1
ATOM 651 C CA . PHE A 1 83 ? 14.255 -6.534 -25.550 1.00 75.81 83 PHE A CA 1
ATOM 652 C C . PHE A 1 83 ? 13.477 -5.489 -24.742 1.00 75.81 83 PHE A C 1
ATOM 654 O O . PHE A 1 83 ? 13.791 -5.293 -23.573 1.00 75.81 83 PHE A O 1
ATOM 661 N N . GLY A 1 84 ? 12.467 -4.843 -25.330 1.00 66.81 84 GLY A N 1
ATOM 662 C CA . GLY A 1 84 ? 11.687 -3.781 -24.688 1.00 66.81 84 GLY A CA 1
ATOM 663 C C . GLY A 1 84 ? 12.483 -2.497 -24.438 1.00 66.81 84 GLY A C 1
ATOM 664 O O . GLY A 1 84 ? 12.117 -1.730 -23.556 1.00 66.81 84 GLY A O 1
ATOM 665 N N . TYR A 1 85 ? 13.587 -2.290 -25.162 1.00 66.12 85 TYR A N 1
ATOM 666 C CA . TYR A 1 85 ? 14.515 -1.172 -24.976 1.00 66.12 85 TYR A CA 1
ATOM 667 C C . TYR A 1 85 ? 14.774 -0.468 -26.306 1.00 66.12 85 TYR A C 1
ATOM 669 O O . TYR A 1 85 ? 15.242 -1.098 -27.258 1.00 66.12 85 TYR A O 1
ATOM 677 N N . ASP A 1 86 ? 14.514 0.835 -26.359 1.00 69.19 86 ASP A N 1
ATOM 678 C CA . ASP A 1 86 ? 14.922 1.666 -27.485 1.00 69.19 86 ASP A CA 1
ATOM 679 C C . ASP A 1 86 ? 16.386 2.088 -27.307 1.00 69.19 86 ASP A C 1
ATOM 681 O O . ASP A 1 86 ? 16.753 2.753 -26.340 1.00 69.19 86 ASP A O 1
ATOM 685 N N . TYR A 1 87 ? 17.232 1.649 -28.239 1.00 62.94 87 TYR A N 1
ATOM 686 C CA . TYR A 1 87 ? 18.670 1.889 -28.193 1.00 62.94 87 TYR A CA 1
ATOM 687 C C . TYR A 1 87 ? 19.041 3.362 -28.380 1.00 62.94 87 TYR A C 1
ATOM 689 O O . TYR A 1 87 ? 20.057 3.793 -27.835 1.00 62.94 87 TYR A O 1
ATOM 697 N N . ASP A 1 88 ? 18.217 4.118 -29.109 1.00 66.94 88 ASP A N 1
ATOM 698 C CA . ASP A 1 88 ? 18.467 5.528 -29.409 1.00 66.94 88 ASP A CA 1
ATOM 699 C C . ASP A 1 88 ? 17.708 6.481 -28.461 1.00 66.94 88 ASP A C 1
ATOM 701 O O . ASP A 1 88 ? 17.896 7.697 -28.546 1.00 66.94 88 ASP A O 1
ATOM 705 N N . ALA A 1 89 ? 16.874 5.963 -27.549 1.00 67.31 89 ALA A N 1
ATOM 706 C CA . ALA A 1 89 ? 16.152 6.793 -26.588 1.00 67.31 89 ALA A CA 1
ATOM 707 C C . ALA A 1 89 ? 17.087 7.369 -25.512 1.00 67.31 89 ALA A C 1
ATOM 709 O O . ALA A 1 89 ? 18.035 6.723 -25.054 1.00 67.31 89 ALA A O 1
ATOM 710 N N . ASP A 1 90 ? 16.806 8.605 -25.088 1.00 77.62 90 ASP A N 1
ATOM 711 C CA . ASP A 1 90 ? 17.543 9.240 -23.999 1.00 77.62 90 ASP A CA 1
ATOM 712 C C . ASP A 1 90 ? 17.334 8.417 -22.721 1.00 77.62 90 ASP A C 1
ATOM 714 O O . ASP A 1 90 ? 16.207 8.215 -22.265 1.00 77.62 90 ASP A O 1
ATOM 718 N N . LYS A 1 91 ? 18.425 7.948 -22.107 1.00 76.38 91 LYS A N 1
ATOM 719 C CA . LYS A 1 91 ? 18.375 7.195 -20.847 1.00 76.38 91 LYS A CA 1
ATOM 720 C C . LYS A 1 91 ? 17.554 7.921 -19.782 1.00 76.38 91 LYS A C 1
ATOM 722 O O . LYS A 1 91 ? 16.843 7.270 -19.018 1.00 76.38 91 LYS A O 1
ATOM 727 N N . LYS A 1 92 ? 17.622 9.259 -19.731 1.00 82.62 92 LYS A N 1
ATOM 728 C CA . LYS A 1 92 ? 16.838 10.059 -18.777 1.00 82.62 92 LYS A CA 1
ATOM 729 C C . LYS A 1 92 ? 15.341 9.969 -19.065 1.00 82.62 92 LYS A C 1
ATOM 731 O O . LYS A 1 92 ? 14.556 9.979 -18.119 1.00 82.62 92 LYS A O 1
ATOM 736 N N . GLU A 1 93 ? 14.945 9.864 -20.330 1.00 84.69 93 GLU A N 1
ATOM 737 C CA . GLU A 1 93 ? 13.556 9.657 -20.744 1.00 84.69 93 GLU A CA 1
ATOM 738 C C . GLU A 1 93 ? 13.066 8.261 -20.344 1.00 84.69 93 GLU A C 1
ATOM 740 O O . GLU A 1 93 ? 12.069 8.169 -19.632 1.00 84.69 93 GLU A O 1
ATOM 745 N N . ILE A 1 94 ? 13.833 7.206 -20.648 1.00 83.81 94 ILE A N 1
ATOM 746 C CA . ILE A 1 94 ? 13.513 5.821 -20.251 1.00 83.81 94 ILE A CA 1
ATOM 747 C C . ILE A 1 94 ? 13.346 5.705 -18.728 1.00 83.81 94 ILE A C 1
ATOM 749 O O . ILE A 1 94 ? 12.382 5.119 -18.236 1.00 83.81 94 ILE A O 1
ATOM 753 N N . ILE A 1 95 ? 14.267 6.296 -17.957 1.00 87.25 95 ILE A N 1
ATOM 754 C CA . ILE A 1 95 ? 14.189 6.293 -16.490 1.00 87.25 95 ILE A CA 1
ATOM 755 C C . ILE A 1 95 ? 12.924 7.017 -16.005 1.00 87.25 95 ILE A C 1
ATOM 757 O O . ILE A 1 95 ? 12.262 6.542 -15.083 1.00 87.25 95 ILE A O 1
ATOM 761 N N . ASN A 1 96 ? 12.557 8.149 -16.615 1.00 91.00 96 ASN A N 1
ATOM 762 C CA . ASN A 1 96 ? 11.343 8.878 -16.239 1.00 91.00 96 ASN A CA 1
ATOM 763 C C . ASN A 1 96 ? 10.069 8.085 -16.555 1.00 91.00 96 ASN A C 1
ATOM 765 O O . ASN A 1 96 ? 9.130 8.110 -15.756 1.00 91.00 96 ASN A O 1
ATOM 769 N N . GLU A 1 97 ? 10.022 7.401 -17.698 1.00 91.00 97 GLU A N 1
ATOM 770 C CA . GLU A 1 97 ? 8.898 6.539 -18.067 1.00 91.00 97 GLU A CA 1
ATOM 771 C C . GLU A 1 97 ? 8.736 5.385 -17.077 1.00 91.00 97 GLU A C 1
ATOM 773 O O . GLU A 1 97 ? 7.626 5.131 -16.605 1.00 91.00 97 GLU A O 1
ATOM 778 N N . GLU A 1 98 ? 9.840 4.752 -16.684 1.00 91.06 98 GLU A N 1
ATOM 779 C CA . GLU A 1 98 ? 9.824 3.664 -15.709 1.00 91.06 98 GLU A CA 1
ATOM 780 C C . GLU A 1 98 ? 9.414 4.151 -14.311 1.00 91.06 98 GLU A C 1
ATOM 782 O O . GLU A 1 98 ? 8.543 3.553 -13.677 1.00 91.06 98 GLU A O 1
ATOM 787 N N . ILE A 1 99 ? 9.946 5.288 -13.844 1.00 94.75 99 ILE A N 1
ATOM 788 C CA . ILE A 1 99 ? 9.513 5.918 -12.584 1.00 94.75 99 ILE A CA 1
ATOM 789 C C . ILE A 1 99 ? 8.013 6.229 -12.627 1.00 94.75 99 ILE A C 1
ATOM 791 O O . ILE A 1 99 ? 7.303 5.996 -11.646 1.00 94.75 99 ILE A O 1
ATOM 795 N N . LYS A 1 100 ? 7.502 6.749 -13.748 1.00 96.00 100 LYS A N 1
ATOM 796 C CA . LYS A 1 100 ? 6.074 7.043 -13.909 1.00 96.00 100 LYS A CA 1
ATOM 797 C C . LYS A 1 100 ? 5.234 5.767 -13.837 1.00 96.00 100 LYS A C 1
ATOM 799 O O . LYS A 1 100 ? 4.273 5.734 -13.074 1.00 96.00 100 LYS A O 1
ATOM 804 N N . ARG A 1 101 ? 5.632 4.714 -14.554 1.00 96.50 101 ARG A N 1
ATOM 805 C CA . ARG A 1 101 ? 4.975 3.400 -14.531 1.00 96.50 101 ARG A CA 1
ATOM 806 C C . ARG A 1 101 ? 4.896 2.837 -13.108 1.00 96.50 101 ARG A C 1
ATOM 808 O O . ARG A 1 101 ? 3.823 2.440 -12.665 1.00 96.50 101 ARG A O 1
ATOM 815 N N . ILE A 1 102 ? 6.007 2.860 -12.366 1.00 96.81 102 ILE A N 1
ATOM 816 C CA . ILE A 1 102 ? 6.068 2.371 -10.978 1.00 96.81 102 ILE A CA 1
ATOM 817 C C . ILE A 1 102 ? 5.229 3.254 -10.031 1.00 96.81 102 ILE A C 1
ATOM 819 O O . ILE A 1 102 ? 4.618 2.752 -9.084 1.00 96.81 102 ILE A O 1
ATOM 823 N N . ASN A 1 103 ? 5.163 4.567 -10.267 1.00 96.31 103 ASN A N 1
ATOM 824 C CA . ASN A 1 103 ? 4.294 5.466 -9.502 1.00 96.31 103 ASN A CA 1
ATOM 825 C C . ASN A 1 103 ? 2.803 5.176 -9.725 1.00 96.31 103 ASN A C 1
ATOM 827 O O . ASN A 1 103 ? 2.034 5.205 -8.760 1.00 96.31 103 ASN A O 1
ATOM 831 N N . ASP A 1 104 ? 2.402 4.862 -10.958 1.00 96.56 104 ASP A N 1
ATOM 832 C CA . ASP A 1 104 ? 1.029 4.460 -11.271 1.00 96.56 104 ASP A CA 1
ATOM 833 C C . ASP A 1 104 ? 0.674 3.135 -10.569 1.00 96.56 104 ASP A C 1
ATOM 835 O O . ASP A 1 104 ? -0.358 3.056 -9.900 1.00 96.56 104 ASP A O 1
ATOM 839 N N . GLU A 1 105 ? 1.572 2.141 -10.582 1.00 96.69 105 GLU A N 1
ATOM 840 C CA . GLU A 1 105 ? 1.406 0.907 -9.794 1.00 96.69 105 GLU A CA 1
ATOM 841 C C . GLU A 1 105 ? 1.264 1.193 -8.292 1.00 96.69 105 GLU A C 1
ATOM 843 O O . GLU A 1 105 ? 0.401 0.635 -7.615 1.00 96.69 105 GLU A O 1
ATOM 848 N N . ASN A 1 106 ? 2.093 2.087 -7.743 1.00 96.44 106 ASN A N 1
ATOM 849 C CA . ASN A 1 106 ? 2.006 2.468 -6.335 1.00 96.44 106 ASN A CA 1
ATOM 850 C C . ASN A 1 106 ? 0.653 3.087 -5.994 1.00 96.44 106 ASN A C 1
ATOM 852 O O . ASN A 1 106 ? 0.114 2.802 -4.925 1.00 96.44 106 ASN A O 1
ATOM 856 N N . LYS A 1 107 ? 0.085 3.902 -6.884 1.00 96.06 107 LYS A N 1
ATOM 857 C CA . LYS A 1 107 ? -1.249 4.468 -6.687 1.00 96.06 107 LYS A CA 1
ATOM 858 C C . LYS A 1 107 ? -2.307 3.367 -6.588 1.00 96.06 107 LYS A C 1
ATOM 860 O O . LYS A 1 107 ? -3.099 3.383 -5.649 1.00 96.06 107 LYS A O 1
ATOM 865 N N . GLU A 1 108 ? -2.261 2.373 -7.473 1.00 97.00 108 GLU A N 1
ATOM 866 C CA . GLU A 1 108 ? -3.172 1.223 -7.422 1.00 97.00 108 GLU A CA 1
ATOM 867 C C . GLU A 1 108 ? -3.029 0.418 -6.121 1.00 97.00 108 GLU A C 1
ATOM 869 O O . GLU A 1 108 ? -4.031 -0.000 -5.536 1.00 97.00 108 GLU A O 1
ATOM 874 N N . LEU A 1 109 ? -1.800 0.218 -5.629 1.00 97.44 109 LEU A N 1
ATOM 875 C CA . LEU A 1 109 ? -1.557 -0.452 -4.346 1.00 97.44 109 LEU A CA 1
ATOM 876 C C . LEU A 1 109 ? -2.161 0.336 -3.173 1.00 97.44 109 LEU A C 1
ATOM 878 O O . LEU A 1 109 ? -2.771 -0.255 -2.279 1.00 97.44 109 LEU A O 1
ATOM 882 N N . LEU A 1 110 ? -2.009 1.664 -3.166 1.00 96.12 110 LEU A N 1
ATOM 883 C CA . LEU A 1 110 ? -2.569 2.537 -2.130 1.00 96.12 110 LEU A CA 1
ATOM 884 C C . LEU A 1 110 ? -4.103 2.532 -2.146 1.00 96.12 110 LEU A C 1
ATOM 886 O O . LEU A 1 110 ? -4.720 2.454 -1.080 1.00 96.12 110 LEU A O 1
ATOM 890 N N . ASP A 1 111 ? -4.710 2.556 -3.332 1.00 96.06 111 ASP A N 1
ATOM 891 C CA . ASP A 1 111 ? -6.163 2.480 -3.503 1.00 96.06 111 ASP A CA 1
ATOM 892 C C . ASP A 1 111 ? -6.715 1.133 -3.006 1.00 96.06 111 ASP A C 1
ATOM 894 O O . ASP A 1 111 ? -7.730 1.095 -2.305 1.00 96.06 111 ASP A O 1
ATOM 898 N N . GLN A 1 112 ? -6.010 0.026 -3.266 1.00 97.50 112 GLN A N 1
ATOM 899 C CA . GLN A 1 112 ? -6.367 -1.292 -2.727 1.00 97.50 112 GLN A CA 1
ATOM 900 C C . GLN A 1 112 ? -6.273 -1.342 -1.195 1.00 97.50 112 GLN A C 1
ATOM 902 O O . GLN A 1 112 ? -7.186 -1.846 -0.538 1.00 97.50 112 GLN A O 1
ATOM 907 N N . ILE A 1 113 ? -5.218 -0.772 -0.598 1.00 97.25 113 ILE A N 1
ATOM 908 C CA . ILE A 1 113 ? -5.107 -0.660 0.868 1.00 97.25 113 ILE A CA 1
ATOM 909 C C . ILE A 1 113 ? -6.280 0.156 1.429 1.00 97.25 113 ILE A C 1
ATOM 911 O O . ILE A 1 113 ? -6.905 -0.260 2.408 1.00 97.25 113 ILE A O 1
ATOM 915 N N . LYS A 1 114 ? -6.620 1.290 0.799 1.00 96.38 114 LYS A N 1
ATOM 916 C CA . LYS A 1 114 ? -7.766 2.119 1.199 1.00 96.38 114 LYS A CA 1
ATOM 917 C C . LYS A 1 114 ? -9.076 1.331 1.149 1.00 96.38 114 LYS A C 1
ATOM 919 O O . LYS A 1 114 ? -9.862 1.406 2.093 1.00 96.38 114 LYS A O 1
ATOM 924 N N . ALA A 1 115 ? -9.300 0.553 0.091 1.00 97.25 115 ALA A N 1
ATOM 925 C CA . ALA A 1 115 ? -10.493 -0.276 -0.058 1.00 97.25 115 ALA A CA 1
ATOM 926 C C . ALA A 1 115 ? -10.616 -1.309 1.074 1.00 97.25 115 ALA A C 1
ATOM 928 O O . ALA A 1 115 ? -11.670 -1.402 1.704 1.00 97.25 115 ALA A O 1
ATOM 929 N N . ILE A 1 116 ? -9.524 -2.001 1.420 1.00 97.56 116 ILE A N 1
ATOM 930 C CA . ILE A 1 116 ? -9.506 -2.962 2.534 1.00 97.56 116 ILE A CA 1
ATOM 931 C C . ILE A 1 116 ? -9.816 -2.268 3.873 1.00 97.56 116 ILE A C 1
ATOM 933 O O . ILE A 1 116 ? -10.553 -2.809 4.706 1.00 97.56 116 ILE A O 1
ATOM 937 N N . ILE A 1 117 ? -9.295 -1.056 4.089 1.00 96.38 117 ILE A N 1
ATOM 938 C CA . ILE A 1 117 ? -9.610 -0.249 5.278 1.00 96.38 117 ILE A CA 1
ATOM 939 C C . ILE A 1 117 ? -11.095 0.164 5.285 1.00 96.38 117 ILE A C 1
ATOM 941 O O . ILE A 1 117 ? -11.755 0.121 6.322 1.00 96.38 117 ILE A O 1
ATOM 945 N N . LEU A 1 118 ? -11.685 0.535 4.155 1.00 95.56 118 LEU A N 1
ATOM 946 C CA . LEU A 1 118 ? -13.112 0.875 4.104 1.00 95.56 118 LEU A CA 1
ATOM 947 C C . LEU A 1 118 ? -13.999 -0.342 4.391 1.00 95.56 118 LEU A C 1
ATOM 949 O O . LEU A 1 118 ? -14.960 -0.258 5.159 1.00 95.56 118 LEU A O 1
ATOM 953 N N . GLU A 1 119 ? -13.634 -1.492 3.839 1.00 95.69 119 GLU A N 1
ATOM 954 C CA . GLU A 1 119 ? -14.331 -2.761 4.018 1.00 95.69 119 GLU A CA 1
ATOM 955 C C . GLU A 1 119 ? -14.419 -3.229 5.476 1.00 95.69 119 GLU A C 1
ATOM 957 O O . GLU A 1 119 ? -15.405 -3.859 5.870 1.00 95.69 119 GLU A O 1
ATOM 962 N N . ASN A 1 120 ? -13.404 -2.905 6.280 1.00 95.88 120 ASN A N 1
ATOM 963 C CA . ASN A 1 120 ? -13.304 -3.299 7.684 1.00 95.88 120 ASN A CA 1
ATOM 964 C C . ASN A 1 120 ? -13.691 -2.175 8.660 1.00 95.88 120 ASN A C 1
ATOM 966 O O . ASN A 1 120 ? -13.510 -2.322 9.871 1.00 95.88 120 ASN A O 1
ATOM 970 N N . LYS A 1 121 ? -14.302 -1.083 8.169 1.00 94.12 121 LYS A N 1
ATOM 971 C CA . LYS A 1 121 ? -14.729 0.085 8.967 1.00 94.12 121 LYS A CA 1
ATOM 972 C C . LYS A 1 121 ? -15.566 -0.268 10.198 1.00 94.12 121 LYS A C 1
ATOM 974 O O . LYS A 1 121 ? -15.511 0.441 11.201 1.00 94.12 121 LYS A O 1
ATOM 979 N N . ALA A 1 122 ? -16.298 -1.382 10.163 1.00 92.38 122 ALA A N 1
ATOM 980 C CA . ALA A 1 122 ? -17.058 -1.890 11.304 1.00 92.38 122 ALA A CA 1
ATOM 981 C C . ALA A 1 122 ? -16.202 -2.170 12.556 1.00 92.38 122 ALA A C 1
ATOM 983 O O . ALA A 1 122 ? -16.765 -2.257 13.645 1.00 92.38 122 ALA A O 1
ATOM 984 N N . CYS A 1 123 ? -14.875 -2.255 12.439 1.00 93.69 123 CYS A N 1
ATOM 985 C CA . CYS A 1 123 ? -13.952 -2.474 13.557 1.00 93.69 123 CYS A CA 1
ATOM 986 C C . CYS A 1 123 ? -13.484 -1.174 14.236 1.00 93.69 123 CYS A C 1
ATOM 988 O O . CYS A 1 123 ? -13.009 -1.217 15.371 1.00 93.69 123 CYS A O 1
ATOM 990 N N . TYR A 1 124 ? -13.621 -0.029 13.562 1.00 93.69 124 TYR A N 1
ATOM 991 C CA . TYR A 1 124 ? -13.119 1.283 13.994 1.00 93.69 124 TYR A CA 1
ATOM 992 C C . TYR A 1 124 ? -14.047 2.409 13.517 1.00 93.69 124 TYR A C 1
ATOM 994 O O . TYR A 1 124 ? -13.625 3.418 12.958 1.00 93.69 124 TYR A O 1
ATOM 1002 N N . SER A 1 125 ? -15.345 2.256 13.760 1.00 92.00 125 SER A N 1
ATOM 1003 C CA . SER A 1 125 ? -16.348 3.295 13.513 1.00 92.00 125 SER A CA 1
ATOM 1004 C C . SER A 1 125 ? -16.852 3.876 14.830 1.00 92.00 125 SER A C 1
ATOM 1006 O O . SER A 1 125 ? -17.169 3.122 15.743 1.00 92.00 125 SER A O 1
ATOM 1008 N N . GLY A 1 126 ? -16.965 5.199 14.927 1.00 90.31 126 GLY A N 1
ATOM 1009 C CA . GLY A 1 126 ? -17.585 5.872 16.071 1.00 90.31 126 GLY A CA 1
ATOM 1010 C C . GLY A 1 126 ? -17.032 7.272 16.313 1.00 90.31 126 GLY A C 1
ATOM 1011 O O . GLY A 1 126 ? -15.896 7.575 15.958 1.00 90.31 126 GLY A O 1
ATOM 1012 N N . ASP A 1 127 ? -17.831 8.125 16.950 1.00 87.69 127 ASP A N 1
ATOM 1013 C CA . ASP A 1 127 ? -17.473 9.537 17.180 1.00 87.69 127 ASP A CA 1
ATOM 1014 C C . ASP A 1 127 ? -16.413 9.699 18.287 1.00 87.69 127 ASP A C 1
ATOM 1016 O O . ASP A 1 127 ? -15.814 10.762 18.480 1.00 87.69 127 ASP A O 1
ATOM 1020 N N . TYR A 1 128 ? -16.150 8.618 19.024 1.00 88.69 128 TYR A N 1
ATOM 1021 C CA . TYR A 1 128 ? -15.170 8.579 20.100 1.00 88.69 128 TYR A CA 1
ATOM 1022 C C . TYR A 1 128 ? -13.731 8.846 19.625 1.0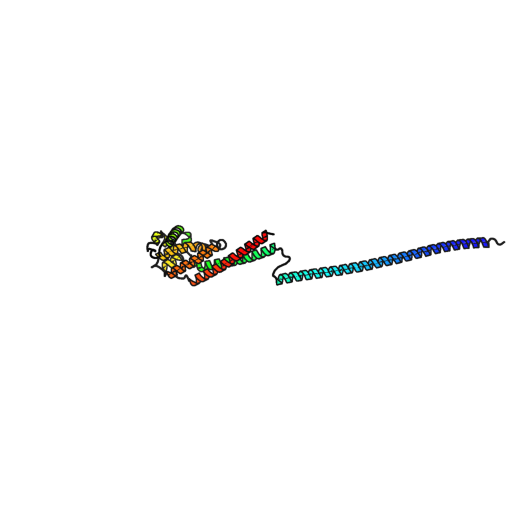0 88.69 128 TYR A C 1
ATOM 1024 O O . TYR A 1 128 ? -12.926 9.313 20.426 1.00 88.69 128 TYR A O 1
ATOM 1032 N N . PHE A 1 129 ? -13.407 8.640 18.341 1.00 88.69 129 PHE A N 1
ATOM 1033 C CA . PHE A 1 129 ? -12.086 8.979 17.786 1.00 88.69 129 PHE A CA 1
ATOM 1034 C C . PHE A 1 129 ? -11.803 10.487 17.778 1.00 88.69 129 PHE A C 1
ATOM 1036 O O . PHE A 1 129 ? -10.644 10.894 17.836 1.00 88.69 129 PHE A O 1
ATOM 1043 N N . GLN A 1 130 ? -12.853 11.312 17.731 1.00 83.75 130 GLN A N 1
ATOM 1044 C CA . GLN A 1 130 ? -12.747 12.775 17.760 1.00 83.75 130 GLN A CA 1
ATOM 1045 C C . GLN A 1 130 ? -12.859 13.338 19.181 1.00 83.75 130 GLN A C 1
ATOM 1047 O O . GLN A 1 130 ? -12.389 14.438 19.457 1.00 83.75 130 GLN A O 1
ATOM 1052 N N . SER A 1 131 ? -13.498 12.586 20.080 1.00 82.00 131 SER A N 1
ATOM 1053 C CA . SER A 1 131 ? -13.959 13.098 21.374 1.00 82.00 131 SER A CA 1
ATOM 1054 C C . SER A 1 131 ? -13.127 12.620 22.564 1.00 82.00 131 SER A C 1
ATOM 1056 O O . SER A 1 131 ? -13.171 13.245 23.623 1.00 82.00 131 SER A O 1
ATOM 1058 N N . ILE A 1 132 ? -12.407 11.500 22.433 1.00 81.44 132 ILE A N 1
ATOM 1059 C CA . ILE A 1 132 ? -11.693 10.868 23.547 1.00 81.44 132 ILE A CA 1
ATOM 1060 C C . ILE A 1 132 ? -10.182 10.993 23.353 1.00 81.44 132 ILE A C 1
ATOM 1062 O O . ILE A 1 132 ? -9.617 10.439 22.412 1.00 81.44 132 ILE A O 1
ATOM 1066 N N . ASP A 1 133 ? -9.511 11.642 24.305 1.00 83.12 133 ASP A N 1
ATOM 1067 C CA . ASP A 1 133 ? -8.064 11.501 24.465 1.00 83.12 133 ASP A CA 1
ATOM 1068 C C . ASP A 1 133 ? -7.757 10.212 25.239 1.00 83.12 133 ASP A C 1
ATOM 1070 O O . ASP A 1 133 ? -7.983 10.117 26.449 1.00 83.12 133 ASP A O 1
ATOM 1074 N N . ILE A 1 134 ? -7.260 9.201 24.525 1.00 84.75 134 ILE A N 1
ATOM 1075 C CA . ILE A 1 134 ? -6.914 7.901 25.109 1.00 84.75 134 ILE A CA 1
ATOM 1076 C C . ILE A 1 134 ? -5.467 7.805 25.569 1.00 84.75 134 ILE A C 1
ATOM 1078 O O . ILE A 1 134 ? -5.099 6.771 26.120 1.00 84.75 134 ILE A O 1
ATOM 1082 N N . LYS A 1 135 ? -4.643 8.844 25.372 1.00 83.56 135 LYS A N 1
ATOM 1083 C CA . LYS A 1 135 ? -3.194 8.745 25.578 1.00 83.56 135 LYS A CA 1
ATOM 1084 C C . LYS A 1 135 ? -2.862 8.338 27.008 1.00 83.56 135 LYS A C 1
ATOM 1086 O O . LYS A 1 135 ? -2.154 7.364 27.229 1.00 83.56 135 LYS A O 1
ATOM 1091 N N . LYS A 1 136 ? -3.439 9.037 27.988 1.00 82.38 136 LYS A N 1
ATOM 1092 C CA . LYS A 1 136 ? -3.218 8.736 29.408 1.00 82.38 136 LYS A CA 1
ATOM 1093 C C . LYS A 1 136 ? -3.742 7.338 29.803 1.00 82.38 136 LYS A C 1
ATOM 1095 O O . LYS A 1 136 ? -2.949 6.579 30.356 1.00 82.38 136 LYS A O 1
ATOM 1100 N N . PRO A 1 137 ? -5.003 6.954 29.509 1.00 82.75 137 PRO A N 1
ATOM 1101 C CA . PRO A 1 137 ? -5.481 5.591 29.763 1.00 82.75 137 PRO A CA 1
ATOM 1102 C C . PRO A 1 137 ? -4.640 4.500 29.086 1.00 82.75 137 PRO A C 1
ATOM 1104 O O . PRO A 1 137 ? -4.394 3.455 29.683 1.00 82.75 137 PRO A O 1
ATOM 1107 N N . PHE A 1 138 ? -4.172 4.733 27.858 1.00 84.69 138 PHE A N 1
ATOM 1108 C CA . PHE A 1 138 ? -3.337 3.786 27.121 1.00 84.69 138 PHE A CA 1
ATOM 1109 C C . PHE A 1 138 ? -1.931 3.660 27.720 1.00 84.69 138 PHE A C 1
ATOM 1111 O O . PHE A 1 138 ? -1.434 2.545 27.880 1.00 84.69 138 PHE A O 1
ATOM 1118 N N . ASP A 1 139 ? -1.308 4.771 28.119 1.00 82.12 139 ASP A N 1
ATOM 1119 C CA . ASP A 1 139 ? -0.013 4.774 28.807 1.00 82.12 139 ASP A CA 1
ATOM 1120 C C . ASP A 1 139 ? -0.098 4.039 30.155 1.00 82.12 139 ASP A C 1
ATOM 1122 O O . ASP A 1 139 ? 0.803 3.281 30.522 1.00 82.12 139 ASP A O 1
ATOM 1126 N N . GLU A 1 140 ? -1.184 4.247 30.906 1.00 79.19 140 GLU A N 1
ATOM 1127 C CA . GLU A 1 140 ? -1.444 3.545 32.166 1.00 79.19 140 GLU A CA 1
ATOM 1128 C C . GLU A 1 140 ? -1.674 2.044 31.939 1.00 79.19 140 GLU A C 1
ATOM 1130 O O . GLU A 1 140 ? -1.065 1.226 32.631 1.00 79.19 140 GLU A O 1
ATOM 1135 N N . LEU A 1 141 ? -2.467 1.668 30.932 1.00 80.50 141 LEU A N 1
ATOM 1136 C CA . LEU A 1 141 ? -2.685 0.270 30.551 1.00 80.50 141 LEU A CA 1
ATOM 1137 C C . LEU A 1 141 ? -1.375 -0.416 30.125 1.00 80.50 141 LEU A C 1
ATOM 1139 O O . LEU A 1 141 ? -1.076 -1.526 30.568 1.00 80.50 141 LEU A O 1
ATOM 1143 N N . SER A 1 142 ? -0.554 0.267 29.326 1.00 78.06 142 SER A N 1
ATOM 1144 C CA . SER A 1 142 ? 0.730 -0.251 28.841 1.00 78.06 142 SER A CA 1
ATOM 1145 C C . SER A 1 142 ? 1.707 -0.510 29.990 1.00 78.06 142 SER A C 1
ATOM 1147 O O . SER A 1 142 ? 2.342 -1.564 30.037 1.00 78.06 142 SER A O 1
ATOM 1149 N N . LYS A 1 143 ? 1.776 0.391 30.979 1.00 73.56 143 LYS A N 1
ATOM 1150 C CA . LYS A 1 143 ? 2.601 0.204 32.188 1.00 73.56 143 LYS A CA 1
ATOM 1151 C C . LYS A 1 143 ? 2.167 -1.001 33.017 1.00 73.56 143 LYS A C 1
ATOM 1153 O O . LYS A 1 143 ? 3.018 -1.688 33.575 1.00 73.56 143 LYS A O 1
ATOM 1158 N N . LEU A 1 144 ? 0.864 -1.277 33.091 1.00 69.94 144 LEU A N 1
ATOM 1159 C CA . LEU A 1 144 ? 0.351 -2.449 33.803 1.00 69.94 144 LEU A CA 1
ATOM 1160 C C . LEU A 1 144 ? 0.763 -3.752 33.106 1.00 69.94 144 LEU A C 1
ATOM 1162 O O . LEU A 1 144 ? 1.120 -4.710 33.787 1.00 69.94 144 LEU A O 1
ATOM 1166 N N . SER A 1 145 ? 0.810 -3.777 31.771 1.00 64.81 145 SER A N 1
ATOM 1167 C CA . SER A 1 145 ? 1.263 -4.958 31.016 1.00 64.81 145 SER A CA 1
ATOM 1168 C C . SER A 1 145 ? 2.752 -5.295 31.216 1.00 64.81 145 SER A C 1
ATOM 1170 O O . SER A 1 145 ? 3.137 -6.455 31.101 1.00 64.81 145 SER A O 1
ATOM 1172 N N . GLN A 1 146 ? 3.588 -4.312 31.581 1.00 54.31 146 GLN A N 1
ATOM 1173 C CA . GLN A 1 146 ? 5.044 -4.468 31.726 1.00 54.31 146 GLN A CA 1
ATOM 1174 C C . GLN A 1 146 ? 5.513 -4.978 33.103 1.00 54.31 146 GLN A C 1
ATOM 1176 O O . GLN A 1 146 ? 6.716 -5.049 33.347 1.00 54.31 146 GLN A O 1
ATOM 1181 N N . GLY A 1 147 ? 4.614 -5.364 34.016 1.00 49.25 147 GLY A N 1
ATOM 1182 C CA . GLY A 1 147 ? 5.048 -5.811 35.349 1.00 49.25 147 GLY A CA 1
ATOM 1183 C C . GLY A 1 147 ? 4.039 -6.582 36.192 1.00 49.25 147 GLY A C 1
ATOM 1184 O O . GLY A 1 147 ? 4.243 -6.718 37.400 1.00 49.25 147 GLY A O 1
ATOM 1185 N N . ILE A 1 148 ? 2.932 -7.059 35.618 1.00 44.94 148 ILE A N 1
ATOM 1186 C CA . ILE A 1 148 ? 1.827 -7.620 36.396 1.00 44.94 148 ILE A CA 1
ATOM 1187 C C . ILE A 1 148 ? 1.245 -8.877 35.723 1.00 44.94 148 ILE A C 1
ATOM 1189 O O . ILE A 1 148 ? 0.809 -8.837 34.579 1.00 44.94 148 ILE A O 1
ATOM 1193 N N . LEU A 1 149 ? 1.220 -9.990 36.471 1.00 43.91 149 LEU A N 1
ATOM 1194 C CA . LEU A 1 149 ? 0.506 -11.229 36.130 1.00 43.91 149 LEU A CA 1
ATOM 1195 C C . LEU A 1 149 ? -0.980 -10.946 35.796 1.00 43.91 149 LEU A C 1
ATOM 1197 O O . LEU A 1 149 ? -1.597 -10.138 36.498 1.00 43.91 149 LEU A O 1
ATOM 1201 N N . PRO A 1 150 ? -1.588 -11.650 34.816 1.00 47.66 150 PRO A N 1
ATOM 1202 C CA . PRO A 1 150 ? -3.001 -11.502 34.422 1.00 47.66 150 PRO A CA 1
ATOM 1203 C C . PRO A 1 150 ? -4.004 -11.557 35.589 1.00 47.66 150 PRO A C 1
ATOM 1205 O O . PRO A 1 150 ? -5.055 -10.924 35.551 1.00 47.66 150 PRO A O 1
ATOM 1208 N N . GLU A 1 151 ? -3.643 -12.249 36.670 1.00 46.00 151 GLU A N 1
ATOM 1209 C CA . GLU A 1 151 ? -4.412 -12.418 37.912 1.00 46.00 151 GLU A CA 1
ATOM 1210 C C . GLU A 1 151 ? -4.671 -11.108 38.687 1.00 46.00 151 GLU A C 1
ATOM 1212 O O . GLU A 1 151 ? -5.483 -11.077 39.609 1.00 46.00 151 GLU A O 1
ATOM 1217 N N . LYS A 1 152 ? -4.001 -10.009 38.320 1.00 45.06 152 LYS A N 1
ATOM 1218 C CA . LYS A 1 152 ? -4.156 -8.671 38.922 1.00 45.06 152 LYS A CA 1
ATOM 1219 C C . LYS A 1 152 ? -4.965 -7.691 38.057 1.00 45.06 152 LYS A C 1
ATOM 1221 O O . LYS A 1 152 ? -5.057 -6.516 38.428 1.00 45.06 152 LYS A O 1
ATOM 1226 N N . LEU A 1 153 ? -5.572 -8.139 36.950 1.00 54.44 153 LEU A N 1
ATOM 1227 C CA . LEU A 1 153 ? -6.632 -7.404 36.241 1.00 54.44 153 LEU A CA 1
ATOM 1228 C C . LEU A 1 153 ? -7.889 -7.354 37.140 1.00 54.44 153 LEU A C 1
ATOM 1230 O O . LEU A 1 153 ? -8.860 -8.081 36.968 1.00 54.44 153 LEU A O 1
ATOM 1234 N N . ASP A 1 154 ? -7.809 -6.531 38.182 1.00 56.62 154 ASP A N 1
ATOM 1235 C CA . ASP A 1 154 ? -8.851 -6.251 39.167 1.00 56.62 154 ASP A CA 1
ATOM 1236 C C . ASP A 1 154 ? -10.126 -5.734 38.472 1.00 56.62 154 ASP A C 1
ATOM 1238 O O . ASP A 1 154 ? -10.046 -4.958 37.519 1.00 56.62 154 ASP A O 1
ATOM 1242 N N . LYS A 1 155 ? -11.310 -6.092 38.990 1.00 57.44 155 LYS A N 1
ATOM 1243 C CA . LYS A 1 155 ? -12.611 -5.560 38.533 1.00 57.44 155 LYS A CA 1
ATOM 1244 C C . LYS A 1 155 ? -12.658 -4.024 38.548 1.00 57.44 155 LYS A C 1
ATOM 1246 O O . LYS A 1 155 ? -13.438 -3.427 37.820 1.00 57.44 155 LYS A O 1
ATOM 1251 N N . ASN A 1 156 ? -11.800 -3.374 39.337 1.00 64.19 156 ASN A N 1
ATOM 1252 C CA . ASN A 1 156 ? -11.677 -1.915 39.393 1.00 64.19 156 ASN A CA 1
ATOM 1253 C C . ASN A 1 156 ? -10.705 -1.310 38.367 1.00 64.19 156 ASN A C 1
ATOM 1255 O O . ASN A 1 156 ? -10.397 -0.120 38.458 1.00 64.19 156 ASN A O 1
ATOM 1259 N N . LEU A 1 157 ? -10.172 -2.087 37.421 1.00 71.81 157 LEU A N 1
ATOM 1260 C CA . LEU A 1 157 ? -9.194 -1.589 36.456 1.00 71.81 157 LEU A CA 1
ATOM 1261 C C . LEU A 1 157 ? -9.747 -0.445 35.598 1.00 71.81 157 LEU A C 1
ATOM 1263 O O . LEU A 1 157 ? -9.063 0.559 35.433 1.00 71.81 157 LEU A O 1
ATOM 1267 N N . SER A 1 158 ? -11.003 -0.534 35.152 1.00 69.75 158 SER A N 1
ATOM 1268 C CA . SER A 1 158 ? -11.687 0.565 34.458 1.00 69.75 158 SER A CA 1
ATOM 1269 C C . SER A 1 158 ? -11.639 1.865 35.271 1.00 69.75 158 SER A C 1
ATOM 1271 O O . SER A 1 158 ? -11.322 2.929 34.746 1.00 69.75 158 SER A O 1
ATOM 1273 N N . THR A 1 159 ? -11.890 1.776 36.579 1.00 70.75 159 THR A N 1
ATOM 1274 C CA . THR A 1 159 ? -11.850 2.915 37.506 1.00 70.75 159 THR A CA 1
ATOM 1275 C C . THR A 1 159 ? -10.429 3.449 37.689 1.00 70.75 159 THR A C 1
ATOM 1277 O O . THR A 1 159 ? -10.233 4.662 37.704 1.00 70.75 159 THR A O 1
ATOM 1280 N N . LYS A 1 160 ? -9.430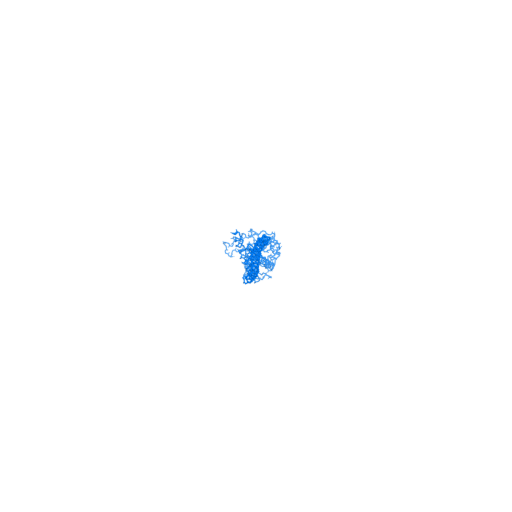 2.561 37.793 1.00 71.44 160 LYS A N 1
ATOM 1281 C CA . LYS A 1 160 ? -8.006 2.924 37.915 1.00 71.44 160 LYS A CA 1
ATOM 1282 C C . LYS A 1 160 ? -7.483 3.646 36.674 1.00 71.44 160 LYS A C 1
ATOM 1284 O O . LYS A 1 160 ? -6.723 4.590 36.828 1.00 71.44 160 LYS A O 1
ATOM 1289 N N . LEU A 1 161 ? -7.951 3.248 35.491 1.00 73.50 161 LEU A N 1
ATOM 1290 C CA . LEU A 1 161 ? -7.660 3.890 34.203 1.00 73.50 161 LEU A CA 1
ATOM 1291 C C . LEU A 1 161 ? -8.469 5.184 33.978 1.00 73.50 161 LEU A C 1
ATOM 1293 O O . LEU A 1 161 ? -8.419 5.778 32.902 1.00 73.50 161 LEU A O 1
ATOM 1297 N N . GLY A 1 162 ? -9.268 5.613 34.964 1.00 68.62 162 GLY A N 1
ATOM 1298 C CA . GLY A 1 162 ? -10.081 6.825 34.874 1.00 68.62 162 GLY A CA 1
ATOM 1299 C C . GLY A 1 162 ? -11.253 6.730 33.890 1.00 68.62 162 GLY A C 1
ATOM 1300 O O . GLY A 1 162 ? -11.783 7.764 33.478 1.00 68.62 162 GLY A O 1
ATOM 1301 N N . LEU A 1 163 ? -11.690 5.519 33.522 1.00 70.88 163 LEU A N 1
ATOM 1302 C CA . LEU A 1 163 ? -12.816 5.279 32.612 1.00 70.88 163 LEU A CA 1
ATOM 1303 C C . LEU A 1 163 ? -14.147 5.510 33.346 1.00 70.88 163 LEU A C 1
ATOM 1305 O O . LEU A 1 163 ? -14.864 4.582 33.720 1.00 70.88 163 LEU A O 1
ATOM 1309 N N . SER A 1 164 ? -14.448 6.784 33.600 1.00 66.94 164 SER A N 1
ATOM 1310 C CA . SER A 1 164 ? -15.669 7.234 34.276 1.00 66.94 164 SER A CA 1
ATOM 1311 C C . SER A 1 164 ? -16.946 6.886 33.491 1.00 66.94 164 SER A C 1
ATOM 1313 O O . SER A 1 164 ? -16.905 6.476 32.331 1.00 66.94 164 SER A O 1
ATOM 1315 N N . SER A 1 165 ? -18.119 7.125 34.083 1.00 63.88 165 SER A N 1
ATOM 1316 C CA . SER A 1 165 ? -19.412 7.018 33.383 1.00 63.88 165 SER A CA 1
ATOM 1317 C C . SER A 1 165 ? -19.511 7.911 32.135 1.00 63.88 165 SER A C 1
ATOM 1319 O O . SER A 1 165 ? -20.290 7.616 31.230 1.00 63.88 165 SER A O 1
ATOM 1321 N N . GLY A 1 166 ? -18.702 8.975 32.052 1.00 67.81 166 GLY A N 1
ATOM 1322 C CA . GLY A 1 166 ? -18.563 9.794 30.848 1.00 67.81 166 GLY A CA 1
ATOM 1323 C C . GLY A 1 166 ? -17.928 9.036 29.680 1.00 67.81 166 GLY A C 1
ATOM 1324 O O . GLY A 1 166 ? -18.376 9.191 28.550 1.00 67.81 166 GLY A O 1
ATOM 1325 N N . TYR A 1 167 ? -16.958 8.155 29.948 1.00 78.19 167 TYR A N 1
ATOM 1326 C CA . TYR A 1 167 ? -16.326 7.324 28.920 1.00 78.19 167 TYR A CA 1
ATOM 1327 C C . TYR A 1 167 ? -17.326 6.338 28.306 1.00 78.19 167 TYR A C 1
ATOM 1329 O O . TYR A 1 167 ? -17.443 6.272 27.088 1.00 78.19 167 TYR A O 1
ATOM 1337 N N . GLU A 1 168 ? -18.115 5.638 29.134 1.00 77.44 168 GLU A N 1
ATOM 1338 C CA . GLU A 1 168 ? -19.134 4.687 28.650 1.00 77.44 168 GLU A CA 1
ATOM 1339 C C . GLU A 1 168 ? -20.179 5.368 27.757 1.00 77.44 168 GLU A C 1
ATOM 1341 O O . GLU A 1 168 ? -20.579 4.795 26.749 1.00 77.44 168 GLU A O 1
ATOM 1346 N N . LYS A 1 169 ? -20.570 6.614 28.066 1.00 79.62 169 LYS A N 1
ATOM 1347 C CA . LYS A 1 169 ? -21.441 7.401 27.180 1.00 79.62 169 LYS A CA 1
ATOM 1348 C C . LYS A 1 169 ? -20.789 7.668 25.825 1.00 79.62 169 LYS A C 1
ATOM 1350 O O . LYS A 1 169 ? -21.456 7.529 24.806 1.00 79.62 169 LYS A O 1
ATOM 1355 N N . LEU A 1 170 ? -19.506 8.022 25.803 1.00 80.50 170 LEU A N 1
ATOM 1356 C CA . LEU A 1 170 ? -18.796 8.359 24.567 1.00 80.50 170 LEU A CA 1
ATOM 1357 C C . LEU A 1 170 ? -18.542 7.131 23.681 1.00 80.50 170 LEU A C 1
ATOM 1359 O O . LEU A 1 170 ? -18.653 7.237 22.465 1.00 80.50 170 LEU A O 1
ATOM 1363 N N . ILE A 1 171 ? -18.273 5.962 24.270 1.00 87.38 171 ILE A N 1
ATOM 1364 C CA . ILE A 1 171 ? -18.073 4.712 23.514 1.00 87.38 171 ILE A CA 1
ATOM 1365 C C . ILE A 1 171 ? -19.368 3.928 23.251 1.00 87.38 171 ILE A C 1
ATOM 1367 O O . ILE A 1 171 ? -19.319 2.817 22.733 1.00 87.38 171 ILE A O 1
ATOM 1371 N N . SER A 1 172 ? -20.533 4.478 23.611 1.00 85.62 172 SER A N 1
ATOM 1372 C CA . SER A 1 172 ? -21.832 3.811 23.422 1.00 85.62 172 SER A CA 1
ATOM 1373 C C . SER A 1 172 ? -22.320 3.787 21.968 1.00 85.62 172 SER A C 1
ATOM 1375 O O . SER A 1 172 ? -23.320 3.134 21.671 1.00 85.62 172 SER A O 1
ATOM 1377 N N . ASN A 1 173 ? -21.617 4.459 21.053 1.00 88.81 173 ASN A N 1
ATOM 1378 C CA . ASN A 1 173 ? -21.905 4.462 19.621 1.00 88.81 173 ASN A CA 1
ATOM 1379 C C . ASN A 1 173 ? -20.906 3.600 18.825 1.00 88.81 173 ASN A C 1
ATOM 1381 O O . ASN A 1 173 ? -19.899 3.113 19.346 1.00 88.81 173 ASN A O 1
ATOM 1385 N N . GLY A 1 174 ? -21.206 3.406 17.539 1.00 90.25 174 GLY A N 1
ATOM 1386 C CA . GLY A 1 174 ? -20.287 2.771 16.599 1.00 90.25 174 GLY A CA 1
ATOM 1387 C C . GLY A 1 174 ? -19.907 1.332 16.967 1.00 90.25 174 GLY A C 1
ATOM 1388 O O . GLY A 1 174 ? -20.721 0.561 17.481 1.00 90.25 174 GLY A O 1
ATOM 1389 N N . SER A 1 175 ? -18.662 0.965 16.673 1.00 91.50 175 SER A N 1
ATOM 1390 C CA . SER A 1 175 ? -18.104 -0.375 16.865 1.00 91.50 175 SER A CA 1
ATOM 1391 C C . SER A 1 175 ? -18.086 -0.779 18.339 1.00 91.50 175 SER A C 1
ATOM 1393 O O . SER A 1 175 ? -18.563 -1.857 18.688 1.00 91.50 175 SER A O 1
ATOM 1395 N N . LEU A 1 176 ? -17.614 0.106 19.225 1.00 92.19 176 LEU A N 1
ATOM 1396 C CA . LEU A 1 176 ? -17.568 -0.167 20.665 1.00 92.19 176 LEU A CA 1
ATOM 1397 C C . LEU A 1 176 ? -18.964 -0.244 21.294 1.00 92.19 176 LEU A C 1
ATOM 1399 O O . LEU A 1 176 ? -19.191 -1.102 22.144 1.00 92.19 176 LEU A O 1
ATOM 1403 N N . GLY A 1 177 ? -19.922 0.564 20.833 1.00 92.62 177 GLY A N 1
ATOM 1404 C CA . GLY A 1 177 ? -21.310 0.507 21.295 1.00 92.62 177 GLY A CA 1
ATOM 1405 C C . GLY A 1 177 ? -21.986 -0.828 20.985 1.00 92.62 177 GLY A C 1
ATOM 1406 O O . GLY A 1 177 ? -22.681 -1.397 21.835 1.00 92.62 177 GLY A O 1
ATOM 1407 N N . LYS A 1 178 ? -21.727 -1.380 19.791 1.00 92.38 178 LYS A N 1
ATOM 1408 C CA . LYS A 1 178 ? -22.182 -2.727 19.413 1.00 92.38 178 LYS A CA 1
ATOM 1409 C C . LYS A 1 178 ? -21.570 -3.799 20.316 1.00 92.38 178 LYS A C 1
ATOM 1411 O O . LYS A 1 178 ? -22.308 -4.634 20.836 1.00 92.38 178 LYS A O 1
ATOM 1416 N N . LEU A 1 179 ? -20.258 -3.741 20.566 1.00 92.75 179 LEU A N 1
ATOM 1417 C CA . LEU A 1 179 ? -19.582 -4.684 21.467 1.00 92.75 179 LEU A CA 1
ATOM 1418 C C . LEU A 1 179 ? -20.105 -4.576 22.903 1.00 92.75 179 LEU A C 1
ATOM 1420 O O . LEU A 1 179 ? -20.371 -5.599 23.526 1.00 92.75 179 LEU A O 1
ATOM 1424 N N . LEU A 1 180 ? -20.312 -3.363 23.422 1.00 91.50 180 LEU A N 1
ATOM 1425 C CA . LEU A 1 180 ? -20.886 -3.147 24.754 1.00 91.50 180 LEU A CA 1
ATOM 1426 C C . LEU A 1 180 ? -22.286 -3.753 24.876 1.00 91.50 180 LEU A C 1
ATOM 1428 O O . LEU A 1 180 ? -22.609 -4.357 25.899 1.00 91.50 180 LEU A O 1
ATOM 1432 N N . SER A 1 181 ? -23.103 -3.601 23.833 1.00 91.62 181 SER A N 1
ATOM 1433 C CA . SER A 1 181 ? -24.473 -4.120 23.799 1.00 91.62 181 SER A CA 1
ATOM 1434 C C . SER A 1 181 ? -24.503 -5.648 23.739 1.00 91.62 181 SER A C 1
ATOM 1436 O O . SER A 1 181 ? -25.296 -6.272 24.437 1.00 91.62 181 SER A O 1
ATOM 1438 N N . ALA A 1 182 ? -23.610 -6.256 22.952 1.00 92.88 182 ALA A N 1
ATOM 1439 C CA . ALA A 1 182 ? -23.500 -7.709 22.819 1.00 92.88 182 ALA A CA 1
ATOM 1440 C C . ALA A 1 182 ? -22.861 -8.399 24.043 1.00 92.88 182 ALA A C 1
ATOM 1442 O O . ALA A 1 182 ? -22.964 -9.617 24.172 1.00 92.88 182 ALA A O 1
ATOM 1443 N N . ASN A 1 183 ? -22.206 -7.640 24.931 1.00 91.75 183 ASN A N 1
ATOM 1444 C CA . ASN A 1 183 ? -21.410 -8.155 26.051 1.00 91.75 183 ASN A CA 1
ATOM 1445 C C . ASN A 1 183 ? -21.748 -7.447 27.373 1.00 91.75 183 ASN A C 1
ATOM 1447 O O . ASN A 1 183 ? -20.868 -6.944 28.079 1.00 91.75 183 ASN A O 1
ATOM 1451 N N . SER A 1 184 ? -23.035 -7.392 27.726 1.00 86.19 184 SER A N 1
ATOM 1452 C CA . SER A 1 184 ? -23.511 -6.687 28.925 1.00 86.19 184 SER A CA 1
ATOM 1453 C C . SER A 1 184 ? -22.917 -7.206 30.244 1.00 86.19 184 SER A C 1
ATOM 1455 O O . SER A 1 184 ? -22.842 -6.455 31.214 1.00 86.19 184 SER A O 1
ATOM 1457 N N . ASP A 1 185 ? -22.492 -8.470 30.286 1.00 86.12 185 ASP A N 1
ATOM 1458 C CA . ASP A 1 185 ? -21.834 -9.134 31.419 1.00 86.12 185 ASP A CA 1
ATOM 1459 C C . ASP A 1 185 ? -20.320 -8.853 31.502 1.00 86.12 185 ASP A C 1
ATOM 1461 O O . ASP A 1 185 ? -19.719 -9.057 32.556 1.00 86.12 185 ASP A O 1
ATOM 1465 N N . LYS A 1 186 ? -19.700 -8.350 30.422 1.00 86.12 186 LYS A N 1
ATOM 1466 C CA . LYS A 1 186 ? -18.248 -8.094 30.309 1.00 86.12 186 LYS A CA 1
ATOM 1467 C C . LYS A 1 186 ? -17.914 -6.634 29.986 1.00 86.12 186 LYS A C 1
ATOM 1469 O O . LYS A 1 186 ? -16.886 -6.347 29.374 1.00 86.12 186 LYS A O 1
ATOM 1474 N N . LYS A 1 187 ? -18.761 -5.690 30.409 1.00 84.62 187 LYS A N 1
ATOM 1475 C CA . LYS A 1 187 ? -18.612 -4.255 30.102 1.00 84.62 187 LYS A CA 1
ATOM 1476 C C . LYS A 1 187 ? -17.225 -3.689 30.406 1.00 84.62 187 LYS A C 1
ATOM 1478 O O . LYS A 1 187 ? -16.707 -2.924 29.602 1.00 84.62 187 LYS A O 1
ATOM 1483 N N . ASP A 1 188 ? -16.623 -4.049 31.537 1.00 82.00 188 ASP A N 1
ATOM 1484 C CA . ASP A 1 188 ? -15.292 -3.549 31.907 1.00 82.00 188 ASP A CA 1
ATOM 1485 C C . ASP A 1 188 ? -14.198 -4.029 30.951 1.00 82.00 188 ASP A C 1
ATOM 1487 O O . ASP A 1 188 ? -13.346 -3.242 30.543 1.00 82.00 188 ASP A O 1
ATOM 1491 N N . LEU A 1 189 ? -14.272 -5.284 30.504 1.00 82.44 189 LEU A N 1
ATOM 1492 C CA . LEU A 1 189 ? -13.344 -5.816 29.510 1.00 82.44 189 LEU A CA 1
ATOM 1493 C C . LEU A 1 189 ? -13.506 -5.097 28.163 1.00 82.44 189 LEU A C 1
ATOM 1495 O O . LEU A 1 189 ? -12.513 -4.738 27.538 1.00 82.44 189 LEU A O 1
ATOM 1499 N N . VAL A 1 190 ? -14.745 -4.810 27.751 1.00 87.56 190 VAL A N 1
ATOM 1500 C CA . VAL A 1 190 ? -15.020 -4.034 26.529 1.00 87.56 190 VAL A CA 1
ATOM 1501 C C . VAL A 1 190 ? -14.537 -2.583 26.652 1.00 87.56 190 VAL A C 1
ATOM 1503 O O . VAL A 1 190 ? -14.057 -2.017 25.675 1.00 87.56 190 VAL A O 1
ATOM 1506 N N . LYS A 1 191 ? -14.600 -1.967 27.839 1.00 86.50 191 LYS A N 1
ATOM 1507 C CA . LYS A 1 191 ? -14.033 -0.625 28.070 1.00 86.50 191 LYS A CA 1
ATOM 1508 C C . LYS A 1 191 ? -12.512 -0.619 27.918 1.00 86.50 191 LYS A C 1
ATOM 1510 O O . LYS A 1 191 ? -11.976 0.272 27.270 1.00 86.50 191 LYS A O 1
ATOM 1515 N N . ILE A 1 192 ? -11.831 -1.623 28.473 1.00 83.69 192 ILE A N 1
ATOM 1516 C CA . ILE A 1 192 ? -10.377 -1.790 28.322 1.00 83.69 192 ILE A CA 1
ATOM 1517 C C . ILE A 1 192 ? -10.023 -2.034 26.850 1.00 83.69 192 ILE A C 1
ATOM 1519 O O . ILE A 1 192 ? -9.130 -1.376 26.320 1.00 83.69 192 ILE A O 1
ATOM 1523 N N . LEU A 1 193 ? -10.772 -2.908 26.168 1.00 87.88 193 LEU A N 1
ATOM 1524 C CA . LEU A 1 193 ? -10.660 -3.137 24.726 1.00 87.88 193 LEU A CA 1
ATOM 1525 C C . LEU A 1 193 ? -10.811 -1.831 23.935 1.00 87.88 193 LEU A C 1
ATOM 1527 O O . LEU A 1 193 ? -10.053 -1.573 23.002 1.00 87.88 193 LEU A O 1
ATOM 1531 N N . GLY A 1 194 ? -11.765 -0.993 24.346 1.00 89.50 194 GLY A N 1
ATOM 1532 C CA . GLY A 1 194 ? -12.033 0.312 23.764 1.00 89.50 194 GLY A CA 1
ATOM 1533 C C . GLY A 1 194 ? -10.818 1.227 23.745 1.00 89.50 194 GLY A C 1
ATOM 1534 O O . GLY A 1 194 ? -10.593 1.892 22.742 1.00 89.50 194 GLY A O 1
ATOM 1535 N N . ILE A 1 195 ? -9.980 1.216 24.785 1.00 88.56 195 ILE A N 1
ATOM 1536 C CA . ILE A 1 195 ? -8.730 1.992 24.795 1.00 88.56 195 ILE A CA 1
ATOM 1537 C C . ILE A 1 195 ? -7.835 1.573 23.620 1.00 88.56 195 ILE A C 1
ATOM 1539 O O . ILE A 1 195 ? -7.356 2.427 22.874 1.00 88.56 195 ILE A O 1
ATOM 1543 N N . CYS A 1 196 ? -7.644 0.267 23.424 1.00 89.31 196 CYS A N 1
ATOM 1544 C CA . CYS A 1 196 ? -6.794 -0.260 22.359 1.00 89.31 196 CYS A CA 1
ATOM 1545 C C . CYS A 1 196 ? -7.398 -0.009 20.969 1.00 89.31 196 CYS A C 1
ATOM 1547 O O . CYS A 1 196 ? -6.694 0.443 20.069 1.00 89.31 196 CYS A O 1
ATOM 1549 N N . VAL A 1 197 ? -8.708 -0.230 20.803 1.00 91.81 197 VAL A N 1
ATOM 1550 C CA . VAL A 1 197 ? -9.421 0.044 19.543 1.00 91.81 197 VAL A CA 1
ATOM 1551 C C . VAL A 1 197 ? -9.340 1.523 19.173 1.00 91.81 197 VAL A C 1
ATOM 1553 O O . VAL A 1 197 ? -9.160 1.841 18.004 1.00 91.81 197 VAL A O 1
ATOM 1556 N N . ILE A 1 198 ? -9.439 2.439 20.138 1.00 92.19 198 ILE A N 1
ATOM 1557 C CA . ILE A 1 198 ? -9.308 3.872 19.855 1.00 92.19 198 ILE A CA 1
ATOM 1558 C C . ILE A 1 198 ? -7.864 4.220 19.482 1.00 92.19 198 ILE A C 1
ATOM 1560 O O . ILE A 1 198 ? -7.649 4.965 18.530 1.00 92.19 198 ILE A O 1
ATOM 1564 N N . ASN A 1 199 ? -6.878 3.669 20.198 1.00 91.69 199 ASN A N 1
ATOM 1565 C CA . ASN A 1 199 ? -5.466 3.953 19.950 1.00 91.69 199 ASN A CA 1
ATOM 1566 C C . ASN A 1 199 ? -5.023 3.518 18.547 1.00 91.69 199 ASN A C 1
ATOM 1568 O O . ASN A 1 199 ? -4.494 4.326 17.790 1.00 91.69 199 ASN A O 1
ATOM 1572 N N . PHE A 1 200 ? -5.269 2.257 18.191 1.00 92.31 200 PHE A N 1
ATOM 1573 C CA . PHE A 1 200 ? -4.825 1.702 16.910 1.00 92.31 200 PHE A CA 1
ATOM 1574 C C . PHE A 1 200 ? -5.840 1.923 15.786 1.00 92.31 200 PHE A C 1
ATOM 1576 O O . PHE A 1 200 ? -5.475 1.978 14.622 1.00 92.31 200 PHE A O 1
ATOM 1583 N N . GLY A 1 201 ? -7.119 2.120 16.098 1.00 93.00 201 GLY A N 1
ATOM 1584 C CA . GLY A 1 201 ? -8.143 2.377 15.087 1.00 93.00 201 GLY A CA 1
ATOM 1585 C C . GLY A 1 201 ? -8.157 3.810 14.560 1.00 93.00 201 GLY A C 1
ATOM 1586 O O . GLY A 1 201 ? -8.841 4.059 13.573 1.00 93.00 201 GLY A O 1
ATOM 1587 N N . LYS A 1 202 ? -7.442 4.758 15.185 1.00 91.94 202 LYS A N 1
ATOM 1588 C CA . LYS A 1 202 ? -7.544 6.185 14.840 1.00 91.94 202 LYS A CA 1
ATOM 1589 C C . LYS A 1 202 ? -7.117 6.469 13.401 1.00 91.94 202 LYS A C 1
ATOM 1591 O O . LYS A 1 202 ? -7.916 6.998 12.634 1.00 91.94 202 LYS A O 1
ATOM 1596 N N . SER A 1 203 ? -5.910 6.056 13.015 1.00 92.44 203 SER A N 1
ATOM 1597 C CA . SER A 1 203 ? -5.400 6.252 11.650 1.00 92.44 203 SER A CA 1
ATOM 1598 C C . SER A 1 203 ? -6.296 5.564 10.609 1.00 92.44 203 SER A C 1
ATOM 1600 O O . SER A 1 203 ? -6.544 6.099 9.531 1.00 92.44 203 SER A O 1
ATOM 1602 N N . LEU A 1 204 ? -6.824 4.381 10.947 1.00 95.19 204 LEU A N 1
ATOM 1603 C CA . LEU A 1 204 ? -7.738 3.625 10.087 1.00 95.19 204 LEU A CA 1
ATOM 1604 C C . LEU A 1 204 ? -9.084 4.344 9.926 1.00 95.19 204 LEU A C 1
ATOM 1606 O O . LEU A 1 204 ? -9.625 4.405 8.824 1.00 95.19 204 LEU A O 1
ATOM 1610 N N . ASN A 1 205 ? -9.616 4.912 11.011 1.00 94.19 205 ASN A N 1
ATOM 1611 C CA . ASN A 1 205 ? -10.849 5.690 11.009 1.00 94.19 205 ASN A CA 1
ATOM 1612 C C . ASN A 1 205 ? -10.713 6.980 10.191 1.00 94.19 205 ASN A C 1
ATOM 1614 O O . ASN A 1 205 ? -11.637 7.315 9.451 1.00 94.19 205 ASN A O 1
ATOM 1618 N N . GLU A 1 206 ? -9.572 7.666 10.292 1.00 92.69 206 GLU A N 1
ATOM 1619 C CA . GLU A 1 206 ? -9.270 8.869 9.510 1.00 92.69 206 GLU A CA 1
ATOM 1620 C C . GLU A 1 206 ? -9.273 8.561 8.007 1.00 92.69 206 GLU A C 1
ATOM 1622 O O . GLU A 1 206 ? -9.968 9.237 7.249 1.00 92.69 206 GLU A O 1
ATOM 1627 N N . VAL A 1 207 ? -8.600 7.488 7.576 1.00 93.38 207 VAL A N 1
ATOM 1628 C CA . VAL A 1 207 ? -8.634 7.031 6.173 1.00 93.38 207 VAL A CA 1
ATOM 1629 C C . VAL A 1 207 ? -10.046 6.608 5.754 1.00 93.38 207 VAL A C 1
ATOM 1631 O O . VAL A 1 207 ? -10.521 6.992 4.688 1.00 93.38 207 VAL A O 1
ATOM 1634 N N . ALA A 1 208 ? -10.757 5.854 6.598 1.00 92.25 208 ALA A N 1
ATOM 1635 C CA . ALA A 1 208 ? -12.121 5.389 6.321 1.00 92.25 208 ALA A CA 1
ATOM 1636 C C . ALA A 1 208 ? -13.190 6.501 6.354 1.00 92.25 208 ALA A C 1
ATOM 1638 O O . ALA A 1 208 ? -14.375 6.235 6.105 1.00 92.25 208 ALA A O 1
ATOM 1639 N N . SER A 1 209 ? -12.792 7.716 6.726 1.00 90.62 209 SER A N 1
ATOM 1640 C CA . SER A 1 209 ? -13.631 8.916 6.770 1.00 90.62 209 SER A CA 1
ATOM 1641 C C . SER A 1 209 ? -13.116 10.009 5.829 1.00 90.62 209 SER A C 1
ATOM 1643 O O . SER A 1 209 ? -13.566 11.145 5.938 1.00 90.62 209 SER A O 1
ATOM 1645 N N . ASP A 1 210 ? -12.181 9.670 4.932 1.00 89.06 210 ASP A N 1
ATOM 1646 C CA . ASP A 1 210 ? -11.563 10.588 3.967 1.00 89.06 210 ASP A CA 1
ATOM 1647 C C . ASP A 1 210 ? -10.906 11.828 4.612 1.00 89.06 210 ASP A C 1
ATOM 1649 O O . ASP A 1 210 ? -10.850 12.902 4.020 1.00 89.06 210 ASP A O 1
ATOM 1653 N N . LEU A 1 211 ? -10.390 11.682 5.838 1.00 86.88 211 LEU A N 1
ATOM 1654 C CA . LEU A 1 211 ? -9.673 12.733 6.576 1.00 86.88 211 LEU A CA 1
ATOM 1655 C C . LEU A 1 211 ? -8.148 12.647 6.414 1.00 86.88 211 LEU A C 1
ATOM 1657 O O . LEU A 1 211 ? -7.439 13.566 6.821 1.00 86.88 211 LEU A O 1
ATOM 1661 N N . SER A 1 212 ? -7.639 11.538 5.873 1.00 87.06 212 SER A N 1
ATOM 1662 C CA . SER A 1 212 ? -6.207 11.276 5.719 1.00 87.06 212 SER A CA 1
ATOM 1663 C C . SER A 1 212 ? -5.929 10.395 4.501 1.00 87.06 212 SER A C 1
ATOM 1665 O O . SER A 1 212 ? -6.714 9.498 4.179 1.00 87.06 212 SER A O 1
ATOM 1667 N N . ASP A 1 213 ? -4.793 10.641 3.847 1.00 84.06 213 ASP A N 1
ATOM 1668 C CA . ASP A 1 213 ? -4.314 9.870 2.701 1.00 84.06 213 ASP A CA 1
ATOM 1669 C C . ASP A 1 213 ? -3.458 8.676 3.132 1.00 84.06 213 ASP A C 1
ATOM 1671 O O . ASP A 1 213 ? -2.646 8.748 4.054 1.00 84.06 213 ASP A O 1
ATOM 1675 N N . VAL A 1 214 ? -3.575 7.572 2.393 1.00 84.25 214 VAL A N 1
ATOM 1676 C CA . VAL A 1 214 ? -2.829 6.337 2.676 1.00 84.25 214 VAL A CA 1
ATOM 1677 C C . VAL A 1 214 ? -1.326 6.508 2.423 1.00 84.25 214 VAL A C 1
ATOM 1679 O O . VAL A 1 214 ? -0.504 6.008 3.193 1.00 84.25 214 VAL A O 1
ATOM 1682 N N . GLY A 1 215 ? -0.952 7.234 1.363 1.00 77.00 215 GLY A N 1
ATOM 1683 C CA . GLY A 1 215 ? 0.426 7.296 0.857 1.00 77.00 215 GLY A CA 1
ATOM 1684 C C . GLY A 1 215 ? 1.457 7.843 1.847 1.00 77.00 215 GLY A C 1
ATOM 1685 O O . GLY A 1 215 ? 2.589 7.355 1.891 1.00 77.00 215 GLY A O 1
ATOM 1686 N N . SER A 1 216 ? 1.068 8.802 2.690 1.00 75.75 216 SER A N 1
ATOM 1687 C CA . SER A 1 216 ? 1.949 9.400 3.701 1.00 75.75 216 SER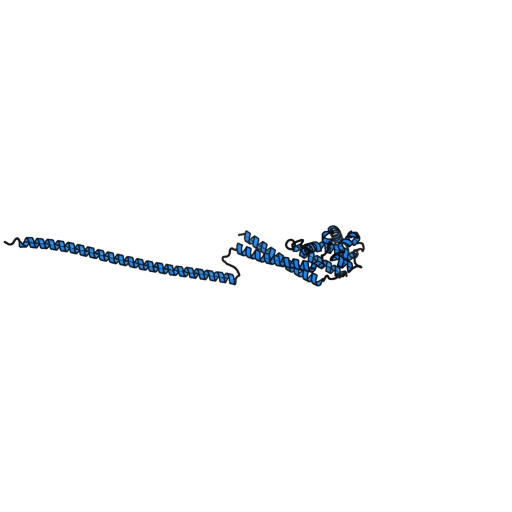 A CA 1
ATOM 1688 C C . SER A 1 216 ? 2.196 8.481 4.901 1.00 75.75 216 SER A C 1
ATOM 1690 O O . SER A 1 216 ? 3.123 8.730 5.673 1.00 75.75 216 SER A O 1
ATOM 1692 N N . ASN A 1 217 ? 1.395 7.418 5.062 1.00 82.44 217 ASN A N 1
ATOM 1693 C CA . ASN A 1 217 ? 1.311 6.691 6.324 1.00 82.44 217 ASN A CA 1
ATOM 1694 C C . ASN A 1 217 ? 1.134 5.163 6.208 1.00 82.44 217 ASN A C 1
ATOM 1696 O O . ASN A 1 217 ? 0.729 4.518 7.175 1.00 82.44 217 ASN A O 1
ATOM 1700 N N . VAL A 1 218 ? 1.455 4.565 5.052 1.00 89.56 218 VAL A N 1
ATOM 1701 C CA . VAL A 1 218 ? 1.297 3.117 4.776 1.00 89.56 218 VAL A CA 1
ATOM 1702 C C . VAL A 1 218 ? 1.853 2.230 5.896 1.00 89.56 218 VAL A C 1
ATOM 1704 O O . VAL A 1 218 ? 1.214 1.259 6.300 1.00 89.56 218 VAL A O 1
ATOM 1707 N N . GLU A 1 219 ? 3.035 2.571 6.417 1.00 88.56 219 GLU A N 1
ATOM 1708 C CA . GLU A 1 219 ? 3.679 1.863 7.529 1.00 88.56 219 GLU A CA 1
ATOM 1709 C C . GLU A 1 219 ? 2.782 1.806 8.767 1.00 88.56 219 GLU A C 1
ATOM 1711 O O . GLU A 1 219 ? 2.426 0.715 9.221 1.00 88.56 219 GLU A O 1
ATOM 1716 N N . ASN A 1 220 ? 2.367 2.966 9.285 1.00 90.50 220 ASN A N 1
ATOM 1717 C CA . ASN A 1 220 ? 1.548 3.000 10.491 1.00 90.50 220 ASN A CA 1
ATOM 1718 C C . ASN A 1 220 ? 0.172 2.390 10.237 1.00 90.50 220 ASN A C 1
ATOM 1720 O O . ASN A 1 220 ? -0.289 1.652 11.092 1.00 90.50 220 ASN A O 1
ATOM 1724 N N . LEU A 1 221 ? -0.444 2.601 9.069 1.00 94.00 221 LEU A N 1
ATOM 1725 C CA . LEU A 1 221 ? -1.728 1.975 8.733 1.00 94.00 221 LEU A CA 1
ATOM 1726 C C . LEU A 1 221 ? -1.638 0.445 8.756 1.00 94.00 221 LEU A C 1
ATOM 1728 O O . LEU A 1 221 ? -2.512 -0.215 9.311 1.00 94.00 221 LEU A O 1
ATOM 1732 N N . SER A 1 222 ? -0.561 -0.128 8.213 1.00 94.00 222 SER A N 1
ATOM 1733 C CA . SER A 1 222 ? -0.358 -1.580 8.236 1.00 94.00 222 SER A CA 1
ATOM 1734 C C . SER A 1 222 ? -0.143 -2.124 9.650 1.00 94.00 222 SER A C 1
ATOM 1736 O O . SER A 1 222 ? -0.701 -3.166 9.995 1.00 94.00 222 SER A O 1
ATOM 1738 N N . ARG A 1 223 ? 0.612 -1.402 10.490 1.00 95.00 223 ARG A N 1
ATOM 1739 C CA . ARG A 1 223 ? 0.803 -1.736 11.905 1.00 95.00 223 ARG A CA 1
ATOM 1740 C C . ARG A 1 223 ? -0.528 -1.663 12.644 1.00 95.00 223 ARG A C 1
ATOM 1742 O O . ARG A 1 223 ? -0.928 -2.628 13.278 1.00 95.00 223 ARG A O 1
ATOM 1749 N N . ASP A 1 224 ? -1.221 -0.544 12.520 1.00 95.31 224 ASP A N 1
ATOM 1750 C CA . ASP A 1 224 ? -2.484 -0.251 13.185 1.00 95.31 224 ASP A CA 1
ATOM 1751 C C . ASP A 1 224 ? -3.567 -1.281 12.810 1.00 95.31 224 ASP A C 1
ATOM 1753 O O . ASP A 1 224 ? -4.332 -1.729 13.669 1.00 95.31 224 ASP A O 1
ATOM 1757 N N . PHE A 1 225 ? -3.587 -1.748 11.555 1.00 96.94 225 PHE A N 1
ATOM 1758 C CA . PHE A 1 225 ? -4.463 -2.839 11.120 1.00 96.94 225 PHE A CA 1
ATOM 1759 C C . PHE A 1 225 ? -4.068 -4.193 11.735 1.00 96.94 225 PHE A C 1
ATOM 1761 O O . PHE A 1 225 ? -4.938 -4.933 12.198 1.00 96.94 225 PHE A O 1
ATOM 1768 N N . CYS A 1 226 ? -2.769 -4.517 11.788 1.00 96.12 226 CYS A N 1
ATOM 1769 C CA . CYS A 1 226 ? -2.277 -5.725 12.463 1.00 96.12 226 CYS A CA 1
ATOM 1770 C C . CYS A 1 226 ? -2.651 -5.742 13.949 1.00 96.12 226 CYS A C 1
ATOM 1772 O O . CYS A 1 226 ? -3.140 -6.758 14.444 1.00 96.12 226 CYS A O 1
ATOM 1774 N N . GLU A 1 227 ? -2.461 -4.618 14.640 1.00 95.12 227 GLU A N 1
ATOM 1775 C CA . GLU A 1 227 ? -2.813 -4.468 16.052 1.00 95.12 227 GLU A CA 1
ATOM 1776 C C . GLU A 1 227 ? -4.324 -4.578 16.249 1.00 95.12 227 GLU A C 1
ATOM 1778 O O . GLU A 1 227 ? -4.780 -5.304 17.129 1.00 95.12 227 GLU A O 1
ATOM 1783 N N . THR A 1 228 ? -5.121 -3.959 15.373 1.00 95.06 228 THR A N 1
ATOM 1784 C CA . THR A 1 228 ? -6.583 -4.113 15.382 1.00 95.06 228 THR A CA 1
ATOM 1785 C C . THR A 1 228 ? -6.981 -5.590 15.281 1.00 95.06 228 THR A C 1
ATOM 1787 O O . THR A 1 228 ? -7.761 -6.065 16.106 1.00 95.06 228 THR A O 1
ATOM 1790 N N . TYR A 1 229 ? -6.409 -6.355 14.343 1.00 96.12 229 TYR A N 1
ATOM 1791 C CA . TYR A 1 229 ? -6.646 -7.802 14.261 1.00 96.12 229 TYR A CA 1
ATOM 1792 C C . TYR A 1 229 ? -6.252 -8.529 15.556 1.00 96.12 229 TYR A C 1
ATOM 1794 O O . TYR A 1 229 ? -7.045 -9.312 16.079 1.00 96.12 229 TYR A O 1
ATOM 1802 N N . ALA A 1 230 ? -5.057 -8.264 16.092 1.00 94.12 230 ALA A N 1
ATOM 1803 C CA . ALA A 1 230 ? -4.569 -8.914 17.307 1.00 94.12 230 ALA A CA 1
ATOM 1804 C C . ALA A 1 230 ? -5.490 -8.644 18.508 1.00 94.12 230 ALA A C 1
ATOM 1806 O O . ALA A 1 230 ? -5.813 -9.558 19.266 1.00 94.12 230 ALA A O 1
ATOM 1807 N N . ILE A 1 231 ? -5.977 -7.410 18.630 1.00 92.88 231 ILE A N 1
ATOM 1808 C CA . ILE A 1 231 ? -6.911 -6.971 19.666 1.00 92.88 231 ILE A CA 1
ATOM 1809 C C . ILE A 1 231 ? -8.245 -7.716 19.569 1.00 92.88 231 ILE A C 1
ATOM 1811 O O . ILE A 1 231 ? -8.728 -8.237 20.574 1.00 92.88 231 ILE A O 1
ATOM 1815 N N . TYR A 1 232 ? -8.837 -7.803 18.375 1.00 94.62 232 TYR A N 1
ATOM 1816 C CA . TYR A 1 232 ? -10.103 -8.515 18.176 1.00 94.62 232 TYR A CA 1
ATOM 1817 C C . TYR A 1 232 ? -9.957 -10.029 18.357 1.00 94.62 232 TYR A C 1
ATOM 1819 O O . TYR A 1 232 ? -10.842 -10.667 18.929 1.00 94.62 232 TYR A O 1
ATOM 1827 N N . LYS A 1 233 ? -8.828 -10.606 17.931 1.00 94.81 233 LYS A N 1
ATOM 1828 C CA . LYS A 1 233 ? -8.510 -12.014 18.181 1.00 94.81 233 LYS A CA 1
ATOM 1829 C C . LYS A 1 233 ? -8.443 -12.298 19.679 1.00 94.81 233 LYS A C 1
ATOM 1831 O O . LYS A 1 233 ? -9.140 -13.185 20.164 1.00 94.81 233 LYS A O 1
ATOM 1836 N N . LEU A 1 234 ? -7.685 -11.486 20.415 1.00 90.50 234 LEU A N 1
ATOM 1837 C CA . LEU A 1 234 ? -7.559 -11.603 21.863 1.00 90.50 234 LEU A CA 1
ATOM 1838 C C . LEU A 1 234 ? -8.919 -11.425 22.557 1.00 90.50 234 LEU A C 1
ATOM 1840 O O . LEU A 1 234 ? -9.275 -12.200 23.437 1.00 90.50 234 LEU A O 1
ATOM 1844 N N . ALA A 1 235 ? -9.720 -10.445 22.131 1.00 90.00 235 ALA A N 1
ATOM 1845 C CA . ALA A 1 235 ? -11.074 -10.237 22.642 1.00 90.00 235 ALA A CA 1
ATOM 1846 C C . ALA A 1 235 ? -11.945 -11.497 22.500 1.00 90.00 235 ALA A C 1
ATOM 1848 O O . ALA A 1 235 ? -12.607 -11.895 23.462 1.00 90.00 235 ALA A O 1
ATOM 1849 N N . SER A 1 236 ? -11.905 -12.154 21.337 1.00 92.06 236 SER A N 1
ATOM 1850 C CA . SER A 1 236 ? -12.614 -13.417 21.112 1.00 92.06 236 SER A CA 1
ATOM 1851 C C . SER A 1 236 ? -12.097 -14.545 22.005 1.00 92.06 236 SER A C 1
ATOM 1853 O O . SER A 1 236 ? -12.900 -15.316 22.526 1.00 92.06 236 SER A O 1
ATOM 1855 N N . GLU A 1 237 ? -10.781 -14.643 22.215 1.00 89.81 237 GLU A N 1
ATOM 1856 C CA . GLU A 1 237 ? -10.167 -15.636 23.112 1.00 89.81 237 GLU A CA 1
ATOM 1857 C C . GLU A 1 237 ? -10.606 -15.440 24.576 1.00 89.81 237 GLU A C 1
ATOM 1859 O O . GLU A 1 237 ? -10.813 -16.415 25.297 1.00 89.81 237 GLU A O 1
ATOM 1864 N N . TYR A 1 238 ? -10.855 -14.195 25.000 1.00 86.81 238 TYR A N 1
ATOM 1865 C CA . TYR A 1 238 ? -11.447 -13.865 26.306 1.00 86.81 238 TYR A CA 1
ATOM 1866 C C . TYR A 1 238 ? -12.987 -13.940 26.339 1.00 86.81 238 TYR A C 1
ATOM 1868 O O . TYR A 1 238 ? -13.618 -13.532 27.320 1.00 86.81 238 TYR A O 1
ATOM 1876 N N . GLY A 1 239 ? -13.618 -14.471 25.289 1.00 87.38 239 GLY A N 1
ATOM 1877 C CA . GLY A 1 239 ? -15.062 -14.697 25.240 1.00 87.38 239 GLY A CA 1
ATOM 1878 C C . GLY A 1 239 ? -15.897 -13.427 25.055 1.00 87.38 239 GLY A C 1
ATOM 1879 O O . GLY A 1 239 ? -17.056 -13.402 25.484 1.00 87.38 239 GLY A O 1
ATOM 1880 N N . ILE A 1 240 ? -15.331 -12.374 24.452 1.00 91.62 240 ILE A N 1
ATOM 1881 C CA . ILE A 1 240 ? -16.109 -11.244 23.929 1.00 91.62 240 ILE A CA 1
ATOM 1882 C C . ILE A 1 240 ? -16.809 -11.694 22.645 1.00 91.62 240 ILE A C 1
ATOM 1884 O O . ILE A 1 240 ? -16.174 -12.126 21.687 1.00 91.62 240 ILE A O 1
ATOM 1888 N N . ASN A 1 241 ? -18.128 -11.537 22.608 1.00 93.69 241 ASN A N 1
ATOM 1889 C CA . ASN A 1 241 ? -18.924 -11.658 21.399 1.00 93.69 241 ASN A CA 1
ATOM 1890 C C . ASN A 1 241 ? -18.624 -10.477 20.466 1.00 93.69 241 ASN A C 1
ATOM 1892 O O . ASN A 1 241 ? -18.977 -9.334 20.770 1.00 93.69 241 ASN A O 1
ATOM 1896 N N . LEU A 1 242 ? -17.977 -10.758 19.336 1.00 92.94 242 LEU A N 1
ATOM 1897 C CA . LEU A 1 242 ? -17.578 -9.746 18.359 1.00 92.94 242 LEU A CA 1
ATOM 1898 C C . LEU A 1 242 ? -18.737 -9.248 17.473 1.00 92.94 242 LEU A C 1
ATOM 1900 O O . LEU A 1 242 ? -18.554 -8.318 16.685 1.00 92.94 242 LEU A O 1
ATOM 1904 N N . GLY A 1 243 ? -19.930 -9.842 17.594 1.00 88.94 243 GLY A N 1
ATOM 1905 C CA . GLY A 1 243 ? -21.070 -9.540 16.733 1.00 88.94 243 GLY A CA 1
ATOM 1906 C C . GLY A 1 243 ? -20.767 -9.891 15.276 1.00 88.94 243 GLY A C 1
ATOM 1907 O O . GLY A 1 243 ? -20.359 -11.009 14.976 1.00 88.94 243 GLY A O 1
ATOM 1908 N N . ASP A 1 244 ? -20.933 -8.919 14.379 1.00 88.31 244 ASP A N 1
ATOM 1909 C CA . ASP A 1 244 ? -20.740 -9.102 12.931 1.00 88.31 244 ASP A CA 1
ATOM 1910 C C . ASP A 1 244 ? -19.264 -9.032 12.487 1.00 88.31 244 ASP A C 1
ATOM 1912 O O . ASP A 1 244 ? -18.961 -9.113 11.294 1.00 88.31 244 ASP A O 1
ATOM 1916 N N . ILE A 1 245 ? -18.325 -8.832 13.417 1.00 91.81 245 ILE A N 1
ATOM 1917 C CA . ILE A 1 245 ? -16.896 -8.753 13.098 1.00 91.81 245 ILE A CA 1
ATOM 1918 C C . ILE A 1 245 ? -16.344 -10.170 12.905 1.00 91.81 245 ILE A C 1
ATOM 1920 O O . ILE A 1 245 ? -16.212 -10.945 13.851 1.00 91.81 245 ILE A O 1
ATOM 1924 N N . SER A 1 246 ? -15.988 -10.496 11.660 1.00 93.69 246 SER A N 1
ATOM 1925 C CA . SER A 1 246 ? -15.369 -11.772 11.289 1.00 93.69 246 SER A CA 1
ATOM 1926 C C . SER A 1 246 ? -13.847 -11.721 11.453 1.00 93.69 246 SER A C 1
ATOM 1928 O O . SER A 1 246 ? -13.168 -10.954 10.764 1.00 93.69 246 SER A O 1
ATOM 1930 N N . LEU A 1 247 ? -13.303 -12.573 12.330 1.00 95.75 247 LEU A N 1
ATOM 1931 C CA . LEU A 1 247 ? -11.852 -12.710 12.518 1.00 95.75 247 LEU A CA 1
ATOM 1932 C C . LEU A 1 247 ? -11.144 -13.252 11.277 1.00 95.75 247 LEU A C 1
ATOM 1934 O O . LEU A 1 247 ? -10.077 -12.748 10.939 1.00 95.75 247 LEU A O 1
ATOM 1938 N N . ASP A 1 248 ? -11.749 -14.209 10.572 1.00 96.31 248 ASP A N 1
ATOM 1939 C CA . ASP A 1 248 ? -11.181 -14.767 9.339 1.00 96.31 248 ASP A CA 1
ATOM 1940 C C . ASP A 1 248 ? -11.066 -13.693 8.253 1.00 96.31 248 ASP A C 1
ATOM 1942 O O . ASP A 1 248 ? -10.044 -13.578 7.573 1.00 96.31 248 ASP A O 1
ATOM 1946 N N . ARG A 1 249 ? -12.097 -12.845 8.117 1.00 95.69 249 ARG A N 1
ATOM 1947 C CA . ARG A 1 249 ? -12.052 -11.708 7.193 1.00 95.69 249 ARG A CA 1
ATOM 1948 C C . ARG A 1 249 ? -10.946 -10.728 7.583 1.00 95.69 249 ARG A C 1
ATOM 1950 O O . ARG A 1 249 ? -10.170 -10.335 6.716 1.00 95.69 249 ARG A O 1
ATOM 1957 N N . LEU A 1 250 ? -10.848 -10.369 8.864 1.00 96.12 250 LEU A N 1
ATOM 1958 C CA . LEU A 1 250 ? -9.803 -9.469 9.357 1.00 96.12 250 LEU A CA 1
ATOM 1959 C C . LEU A 1 250 ? -8.395 -10.035 9.146 1.00 96.12 250 LEU A C 1
ATOM 1961 O O . LEU A 1 250 ? -7.489 -9.291 8.779 1.00 96.12 250 LEU A O 1
ATOM 1965 N N . GLU A 1 251 ? -8.203 -11.339 9.340 1.00 97.75 251 GLU A N 1
ATOM 1966 C CA . GLU A 1 251 ? -6.927 -12.005 9.086 1.00 97.75 251 GLU A CA 1
ATOM 1967 C C . GLU A 1 251 ? -6.538 -11.951 7.609 1.00 97.75 251 GLU A C 1
ATOM 1969 O O . GLU A 1 251 ? -5.403 -11.591 7.284 1.00 97.75 251 GLU A O 1
ATOM 1974 N N . ASN A 1 252 ? -7.482 -12.254 6.717 1.00 98.00 252 ASN A N 1
ATOM 1975 C CA . ASN A 1 252 ? -7.262 -12.174 5.276 1.00 98.00 252 ASN A CA 1
ATOM 1976 C C . ASN A 1 252 ? -6.917 -10.741 4.850 1.00 98.00 252 ASN A C 1
ATOM 1978 O O . ASN A 1 252 ? -5.931 -10.529 4.145 1.00 98.00 252 ASN A O 1
ATOM 1982 N N . SER A 1 253 ? -7.664 -9.749 5.342 1.00 98.12 253 SER A N 1
ATOM 1983 C CA . SER A 1 253 ? -7.391 -8.330 5.097 1.00 98.12 253 SER A CA 1
ATOM 1984 C C . SER A 1 253 ? -6.019 -7.891 5.621 1.00 98.12 253 SER A C 1
ATOM 1986 O O . SER A 1 253 ? -5.291 -7.201 4.912 1.00 98.12 253 SER A O 1
ATOM 1988 N N . LYS A 1 254 ? -5.625 -8.330 6.824 1.00 97.44 254 LYS A N 1
ATOM 1989 C CA . LYS A 1 254 ? -4.290 -8.087 7.395 1.00 97.44 254 LYS A CA 1
ATOM 1990 C C . LYS A 1 254 ? -3.194 -8.634 6.478 1.00 97.44 254 LYS A C 1
ATOM 1992 O O . LYS A 1 254 ? -2.234 -7.928 6.178 1.00 97.44 254 LYS A O 1
ATOM 1997 N N . ASN A 1 255 ? -3.330 -9.883 6.034 1.00 97.88 255 ASN A N 1
ATOM 1998 C CA . ASN A 1 255 ? -2.336 -10.528 5.178 1.00 97.88 255 ASN A CA 1
ATOM 1999 C C . ASN A 1 255 ? -2.210 -9.817 3.821 1.00 97.88 255 ASN A C 1
ATOM 2001 O O . ASN A 1 255 ? -1.091 -9.598 3.351 1.00 97.88 255 ASN A O 1
ATOM 2005 N N . GLU A 1 256 ? -3.329 -9.394 3.228 1.00 98.19 256 GLU A N 1
ATOM 2006 C CA . GLU A 1 256 ? -3.303 -8.657 1.962 1.00 98.19 256 GLU A CA 1
ATOM 2007 C C . GLU A 1 256 ? -2.686 -7.260 2.127 1.00 98.19 256 GLU A C 1
ATOM 2009 O O . GLU A 1 256 ? -1.819 -6.887 1.341 1.00 98.19 256 GLU A O 1
ATOM 2014 N N . ILE A 1 257 ? -3.012 -6.520 3.196 1.00 97.19 257 ILE A N 1
ATOM 2015 C CA . ILE A 1 257 ? -2.368 -5.226 3.493 1.00 97.19 257 ILE A CA 1
ATOM 2016 C C . ILE A 1 257 ? -0.847 -5.376 3.622 1.00 97.19 257 ILE A C 1
ATOM 2018 O O . ILE A 1 257 ? -0.103 -4.556 3.083 1.00 97.19 257 ILE A O 1
ATOM 2022 N N . LEU A 1 258 ? -0.358 -6.417 4.304 1.00 96.94 258 LEU A N 1
ATOM 2023 C CA . LEU A 1 258 ? 1.082 -6.657 4.449 1.00 96.94 258 LEU A CA 1
ATOM 2024 C C . LEU A 1 258 ? 1.762 -6.945 3.103 1.00 96.94 258 LEU A C 1
ATOM 2026 O O . LEU A 1 258 ? 2.865 -6.449 2.849 1.00 96.94 258 LEU A O 1
ATOM 2030 N N . LYS A 1 259 ? 1.101 -7.706 2.227 1.00 97.69 259 LYS A N 1
ATOM 2031 C CA . LYS A 1 259 ? 1.577 -7.992 0.869 1.00 97.69 259 LYS A CA 1
ATOM 2032 C C . LYS A 1 259 ? 1.625 -6.723 0.012 1.00 97.69 259 LYS A C 1
ATOM 2034 O O . LYS A 1 259 ? 2.668 -6.443 -0.581 1.00 97.69 259 LYS A O 1
ATOM 2039 N N . LEU A 1 260 ? 0.548 -5.934 -0.001 1.00 97.62 260 LEU A N 1
ATOM 2040 C CA . LEU A 1 260 ? 0.463 -4.668 -0.741 1.00 97.62 260 LEU A CA 1
ATOM 2041 C C . LEU A 1 260 ? 1.500 -3.654 -0.242 1.00 97.62 260 LEU A C 1
ATOM 2043 O O . LEU A 1 260 ? 2.214 -3.055 -1.044 1.00 97.62 260 LEU A O 1
ATOM 2047 N N . ARG A 1 261 ? 1.670 -3.529 1.083 1.00 95.62 261 ARG A N 1
ATOM 2048 C CA . ARG A 1 261 ? 2.734 -2.711 1.683 1.00 95.62 261 ARG A CA 1
ATOM 2049 C C . ARG A 1 261 ? 4.115 -3.147 1.201 1.00 95.62 261 ARG A C 1
ATOM 2051 O O . ARG A 1 261 ? 4.931 -2.299 0.858 1.00 95.62 261 ARG A O 1
ATOM 2058 N N . SER A 1 262 ? 4.404 -4.449 1.199 1.00 95.56 262 SER A N 1
ATOM 2059 C CA . SER A 1 262 ? 5.713 -4.946 0.763 1.00 95.56 262 SER A CA 1
ATOM 2060 C C . SER A 1 262 ? 6.002 -4.576 -0.693 1.00 95.56 262 SER A C 1
ATOM 2062 O O . SER A 1 262 ? 7.112 -4.137 -0.990 1.00 95.56 262 SER A O 1
ATOM 2064 N N . ALA A 1 263 ? 5.010 -4.704 -1.579 1.00 96.25 263 ALA A N 1
ATOM 2065 C CA . ALA A 1 263 ? 5.127 -4.275 -2.972 1.00 96.25 263 ALA A CA 1
ATOM 2066 C C . ALA A 1 263 ? 5.381 -2.761 -3.079 1.00 96.25 263 ALA A C 1
ATOM 2068 O O . ALA A 1 263 ? 6.348 -2.351 -3.715 1.00 96.2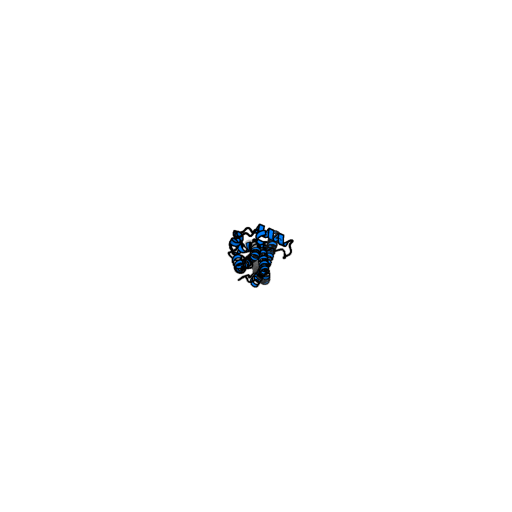5 263 ALA A O 1
ATOM 2069 N N . TYR A 1 264 ? 4.608 -1.946 -2.357 1.00 96.19 264 TYR A N 1
ATOM 2070 C CA . TYR A 1 264 ? 4.760 -0.488 -2.346 1.00 96.19 264 TYR A CA 1
ATOM 2071 C C . TYR A 1 264 ? 6.161 -0.040 -1.897 1.00 96.19 264 TYR A C 1
ATOM 2073 O O . TYR A 1 264 ? 6.787 0.815 -2.522 1.00 96.19 264 TYR A O 1
ATOM 2081 N N . LEU A 1 265 ? 6.699 -0.642 -0.830 1.00 93.44 265 LEU A N 1
ATOM 2082 C CA . LEU A 1 265 ? 8.036 -0.306 -0.328 1.00 93.44 265 LEU A CA 1
ATOM 2083 C C . LEU A 1 265 ? 9.148 -0.724 -1.292 1.00 93.44 265 LEU A C 1
ATOM 2085 O O . LEU A 1 265 ? 10.131 0.003 -1.427 1.00 93.44 265 LEU A O 1
ATOM 2089 N N . LYS A 1 266 ? 8.998 -1.868 -1.972 1.00 94.50 266 LYS A N 1
ATOM 2090 C CA . LYS A 1 266 ? 9.932 -2.292 -3.025 1.00 94.50 266 LYS A CA 1
ATOM 2091 C C . LYS A 1 266 ? 9.927 -1.296 -4.178 1.00 94.50 266 LYS A C 1
ATOM 2093 O O . LYS A 1 266 ? 10.991 -0.832 -4.570 1.00 94.50 266 LYS A O 1
ATOM 2098 N N . ASN A 1 267 ? 8.746 -0.911 -4.648 1.00 96.12 267 ASN A N 1
ATOM 2099 C CA . ASN A 1 267 ? 8.582 0.082 -5.704 1.00 96.12 267 ASN A CA 1
ATOM 2100 C C . ASN A 1 267 ? 9.201 1.430 -5.310 1.00 96.12 267 ASN A C 1
ATOM 2102 O O . ASN A 1 267 ? 9.940 2.020 -6.091 1.00 96.12 267 ASN A O 1
ATOM 2106 N N . LYS A 1 268 ? 8.992 1.883 -4.067 1.00 93.69 268 LYS A N 1
ATOM 2107 C CA . LYS A 1 268 ? 9.622 3.104 -3.544 1.00 93.69 268 LYS A CA 1
ATOM 2108 C C . LYS A 1 268 ? 11.154 3.017 -3.518 1.00 93.69 268 LYS A C 1
ATOM 2110 O O . LYS A 1 268 ? 11.822 3.988 -3.851 1.00 93.69 268 LYS A O 1
ATOM 2115 N N . ALA A 1 269 ? 11.715 1.865 -3.151 1.00 92.25 269 ALA A N 1
ATOM 2116 C CA . ALA A 1 269 ? 13.162 1.654 -3.180 1.00 92.25 269 ALA A CA 1
ATOM 2117 C C . ALA A 1 269 ? 13.724 1.661 -4.613 1.00 92.25 269 ALA A C 1
ATOM 2119 O O . ALA A 1 269 ? 14.786 2.234 -4.838 1.00 92.25 269 ALA A O 1
ATOM 2120 N N . ILE A 1 270 ? 13.005 1.067 -5.573 1.00 93.50 270 ILE A N 1
ATOM 2121 C CA . ILE A 1 270 ? 13.386 1.081 -6.993 1.00 93.50 270 ILE A CA 1
ATOM 2122 C C . ILE A 1 270 ? 13.350 2.508 -7.545 1.00 93.50 270 ILE A C 1
ATOM 2124 O O . ILE A 1 270 ? 14.305 2.914 -8.196 1.00 93.50 270 ILE A O 1
ATOM 2128 N N . ILE A 1 271 ? 12.302 3.286 -7.250 1.00 94.81 271 ILE A N 1
ATOM 2129 C CA . ILE A 1 271 ? 12.215 4.695 -7.665 1.00 94.81 271 ILE A CA 1
ATOM 2130 C C . ILE A 1 271 ? 13.413 5.483 -7.137 1.00 94.81 271 ILE A C 1
ATOM 2132 O O . ILE A 1 271 ? 14.095 6.118 -7.930 1.00 94.81 271 ILE A O 1
ATOM 2136 N N . ASN A 1 272 ? 13.718 5.387 -5.838 1.00 93.06 272 ASN A N 1
ATOM 2137 C CA . ASN A 1 272 ? 14.869 6.088 -5.261 1.00 93.06 272 ASN A CA 1
ATOM 2138 C C . ASN A 1 272 ? 16.180 5.698 -5.964 1.00 93.06 272 ASN A C 1
ATOM 2140 O O . ASN A 1 272 ? 16.974 6.563 -6.307 1.00 93.06 272 ASN A O 1
ATOM 2144 N N . PHE A 1 273 ? 16.386 4.402 -6.228 1.00 92.56 273 PHE A N 1
ATOM 2145 C CA . PHE A 1 273 ? 17.561 3.925 -6.959 1.00 92.56 273 PHE A CA 1
ATOM 2146 C C . PHE A 1 273 ? 17.645 4.510 -8.379 1.00 92.56 273 PHE A C 1
ATOM 2148 O O . PHE A 1 273 ? 18.718 4.920 -8.814 1.00 92.56 273 PHE A O 1
ATOM 2155 N N . LEU A 1 274 ? 16.523 4.564 -9.100 1.00 90.88 274 LEU A N 1
ATOM 2156 C CA . LEU A 1 274 ? 16.453 5.141 -10.443 1.00 90.88 274 LEU A CA 1
ATOM 2157 C C . LEU A 1 274 ? 16.678 6.662 -10.434 1.00 90.88 274 LEU A C 1
ATOM 2159 O O . LEU A 1 274 ? 17.323 7.190 -11.338 1.00 90.88 274 LEU A O 1
ATOM 2163 N N . GLU A 1 275 ? 16.172 7.365 -9.419 1.00 90.94 275 GLU A N 1
ATOM 2164 C CA . GLU A 1 275 ? 16.398 8.800 -9.224 1.00 90.94 275 GLU A CA 1
ATOM 2165 C C . GLU A 1 275 ? 17.866 9.109 -8.915 1.00 90.94 275 GLU A C 1
ATOM 2167 O O . GLU A 1 275 ? 18.423 10.038 -9.501 1.00 90.94 275 GLU A O 1
ATOM 2172 N N . ASP A 1 276 ? 18.510 8.315 -8.058 1.00 88.50 276 ASP A N 1
ATOM 2173 C CA . ASP A 1 276 ? 19.940 8.437 -7.765 1.00 88.50 276 ASP A CA 1
ATOM 2174 C C . ASP A 1 276 ? 20.771 8.186 -9.032 1.00 88.50 276 ASP A C 1
ATOM 2176 O O . ASP A 1 276 ? 21.592 9.022 -9.412 1.00 88.50 276 ASP A O 1
ATOM 2180 N N . PHE A 1 277 ? 20.478 7.102 -9.759 1.00 82.00 277 PHE A N 1
ATOM 2181 C CA . PHE A 1 277 ? 21.154 6.759 -11.014 1.00 82.00 277 PHE A CA 1
ATOM 2182 C C . PHE A 1 277 ? 21.017 7.858 -12.081 1.00 82.00 277 PHE A C 1
ATOM 2184 O O . PHE A 1 277 ? 21.961 8.147 -12.811 1.00 82.00 277 PHE A O 1
ATOM 2191 N N . LYS A 1 278 ? 19.858 8.522 -12.147 1.00 82.81 278 LYS A N 1
ATOM 2192 C CA . LYS A 1 278 ? 19.607 9.654 -13.051 1.00 82.81 278 LYS A CA 1
ATOM 2193 C C . LYS A 1 278 ? 20.446 10.897 -12.720 1.00 82.81 278 LYS A C 1
ATOM 2195 O O . LYS A 1 278 ? 20.708 11.692 -13.623 1.00 82.81 278 LYS A O 1
ATOM 2200 N N . ASN A 1 279 ? 20.803 11.099 -11.450 1.00 76.31 279 ASN A N 1
ATOM 2201 C CA . ASN A 1 279 ? 21.526 12.280 -10.968 1.00 76.31 279 ASN A CA 1
ATOM 2202 C C . ASN A 1 279 ? 23.057 12.121 -11.006 1.00 76.31 279 ASN A C 1
ATOM 2204 O O . ASN A 1 279 ? 23.767 13.120 -10.893 1.00 76.31 279 ASN A O 1
ATOM 2208 N N . GLU A 1 280 ? 23.562 10.892 -11.146 1.00 72.00 280 GLU A N 1
ATOM 2209 C CA . GLU A 1 280 ? 24.995 10.597 -11.290 1.00 72.00 280 GLU A CA 1
ATOM 2210 C C . GLU A 1 280 ? 25.527 10.793 -12.733 1.00 72.00 280 GLU A C 1
ATOM 2212 O O . GLU A 1 280 ? 26.745 10.844 -12.918 1.00 72.00 280 GLU A O 1
ATOM 2217 N N . GLU A 1 281 ? 24.643 10.959 -13.732 1.00 53.59 281 GLU A N 1
ATOM 2218 C CA . GLU A 1 281 ? 24.954 11.300 -15.144 1.00 53.59 281 GLU A CA 1
ATOM 2219 C C . GLU A 1 281 ? 24.676 12.778 -15.497 1.00 53.59 281 GLU A C 1
ATOM 2221 O O . GLU A 1 281 ? 25.579 13.427 -16.073 1.00 53.59 281 GLU A O 1
#